Protein AF-A0A662EQ87-F1 (afdb_monomer_lite)

Radius of gyration: 39.8 Å; chains: 1; bounding box: 72×60×102 Å

Secondary structure (DSSP, 8-state):
--SHHHHHHHHHHHHHHHTSSTT--------THHHHHHHHHHHHHHHHHHHHHHHHHHHHHHHHHHHHHHHHHHHHHHHHHHHHHHHHHHHHHHHHHHH--TT-------HHHHHHHHHHHHHHHHHHHHHHHHHHHHHHHHHHHTT-S-HHHHHHHHHHHHHHHHHHHHHHHHHHHHHHHH-GGGGGGHHHHHHHHHHHS---

Sequence (204 aa):
MKGIGYAIVVALVAGFVGGLVAGFVTPQKGGPAGEERTARVETLEGKIGEFSAYGSRINSVEGKGGEFEGKRSQLEGKLSQLGDRIGGLEQKVAGLGAAGGPGLKVGYVDADGLFIKVFIPQVQAERAVMEEKKRAITELQSRRLKGEIEEDEFRQQYYVLQVELLQAQYNVDMSMLDKMIASPGFANLKADLEHLREQAAPAM

Structure (mmCIF, N/CA/C/O backbone):
data_AF-A0A662EQ87-F1
#
_entry.id   AF-A0A662EQ87-F1
#
loop_
_atom_site.group_PDB
_atom_site.id
_atom_site.type_symbol
_atom_site.label_atom_id
_atom_site.label_alt_id
_atom_site.label_comp_id
_atom_site.label_asym_id
_atom_site.label_entity_id
_atom_site.label_seq_id
_atom_site.pdbx_PDB_ins_code
_atom_site.Cartn_x
_atom_site.Cartn_y
_atom_site.Cartn_z
_atom_site.occupancy
_atom_site.B_iso_or_equiv
_atom_site.auth_seq_id
_atom_site.auth_comp_id
_atom_site.auth_asym_id
_atom_site.auth_atom_id
_atom_site.pdbx_PDB_model_num
ATOM 1 N N . MET A 1 1 ? 19.009 33.341 43.958 1.00 44.25 1 MET A N 1
ATOM 2 C CA . MET A 1 1 ? 17.849 33.777 44.770 1.00 44.25 1 MET A CA 1
ATOM 3 C C . MET A 1 1 ? 16.910 32.591 45.054 1.00 44.25 1 MET A C 1
ATOM 5 O O . MET A 1 1 ? 15.808 32.553 44.534 1.00 44.25 1 MET A O 1
ATOM 9 N N . LYS A 1 2 ? 17.347 31.580 45.823 1.00 47.56 2 LYS A N 1
ATOM 10 C CA . LYS A 1 2 ? 16.568 30.343 46.098 1.00 47.56 2 LYS A CA 1
ATOM 11 C C . LYS A 1 2 ? 16.237 30.125 47.589 1.00 47.56 2 LYS A C 1
ATOM 13 O O . LYS A 1 2 ? 15.638 29.120 47.931 1.00 47.56 2 LYS A O 1
ATOM 18 N N . GLY A 1 3 ? 16.598 31.062 48.472 1.00 40.06 3 GLY A N 1
ATOM 19 C CA . GLY A 1 3 ? 16.476 30.890 49.931 1.00 40.06 3 GLY A CA 1
ATOM 20 C C . GLY A 1 3 ? 15.357 31.679 50.621 1.00 40.06 3 GLY A C 1
ATOM 21 O O . GLY A 1 3 ? 15.081 31.426 51.784 1.00 40.06 3 GLY A O 1
ATOM 22 N N . ILE A 1 4 ? 14.704 32.627 49.938 1.00 44.47 4 ILE A N 1
ATOM 23 C CA . ILE A 1 4 ? 13.781 33.576 50.596 1.00 44.47 4 ILE A CA 1
ATOM 24 C C . ILE A 1 4 ? 12.340 33.029 50.650 1.00 44.47 4 ILE A C 1
ATOM 26 O O . ILE A 1 4 ? 11.635 33.250 51.628 1.00 44.47 4 ILE A O 1
ATOM 30 N N . GLY A 1 5 ? 11.915 32.239 49.656 1.00 41.94 5 GLY A N 1
ATOM 31 C CA . GLY A 1 5 ? 10.550 31.693 49.602 1.00 41.94 5 GLY A CA 1
ATOM 32 C C . GLY A 1 5 ? 10.258 30.625 50.664 1.00 41.94 5 GLY A C 1
ATOM 33 O O . GLY A 1 5 ? 9.189 30.634 51.264 1.00 41.94 5 GLY A O 1
ATOM 34 N N . TYR A 1 6 ? 11.219 29.741 50.953 1.00 46.28 6 TYR A N 1
ATOM 35 C CA . TYR A 1 6 ? 11.016 28.645 51.911 1.00 46.28 6 TYR A CA 1
ATOM 36 C C . TYR A 1 6 ? 10.961 29.146 53.364 1.00 46.28 6 TYR A C 1
ATOM 38 O O . TYR A 1 6 ? 10.170 28.655 54.164 1.00 46.28 6 TYR A O 1
ATOM 46 N N . ALA A 1 7 ? 11.741 30.183 53.691 1.00 45.19 7 ALA A N 1
ATOM 47 C CA . ALA A 1 7 ? 11.745 30.791 55.021 1.00 45.19 7 ALA A CA 1
ATOM 48 C C . ALA A 1 7 ? 10.414 31.494 55.350 1.00 45.19 7 ALA A C 1
ATOM 50 O O . ALA A 1 7 ? 9.942 31.406 56.480 1.00 45.19 7 ALA A O 1
ATOM 51 N N . ILE A 1 8 ? 9.773 32.131 54.363 1.00 50.47 8 ILE A N 1
ATOM 52 C CA . ILE A 1 8 ? 8.485 32.820 54.551 1.00 50.47 8 ILE A CA 1
ATOM 53 C C . ILE A 1 8 ? 7.337 31.813 54.720 1.00 50.47 8 ILE A C 1
ATOM 55 O O . ILE A 1 8 ? 6.462 32.020 55.558 1.00 50.47 8 ILE A O 1
ATOM 59 N N . VAL A 1 9 ? 7.358 30.693 53.990 1.00 53.28 9 VAL A N 1
ATOM 60 C CA . VAL A 1 9 ? 6.326 29.645 54.100 1.00 53.28 9 VAL A CA 1
ATOM 61 C C . VAL A 1 9 ? 6.445 28.874 55.419 1.00 53.28 9 VAL A C 1
ATOM 63 O O . VAL A 1 9 ? 5.436 28.648 56.081 1.00 53.28 9 VAL A O 1
ATOM 66 N N . VAL A 1 10 ? 7.661 28.547 55.869 1.00 52.78 10 VAL A N 1
ATOM 67 C CA . VAL A 1 10 ? 7.862 27.913 57.186 1.00 52.78 10 VAL A CA 1
ATOM 68 C C . VAL A 1 10 ? 7.510 28.877 58.328 1.00 52.78 10 VAL A C 1
ATOM 70 O O . VAL A 1 10 ? 6.909 28.447 59.310 1.00 52.78 10 VAL A O 1
ATOM 73 N N . ALA A 1 11 ? 7.781 30.182 58.190 1.00 49.97 11 ALA A N 1
ATOM 74 C CA . ALA A 1 11 ? 7.377 31.189 59.176 1.00 49.97 11 ALA A CA 1
ATOM 75 C C . ALA A 1 11 ? 5.852 31.398 59.238 1.00 49.97 11 ALA A C 1
ATOM 77 O O . ALA A 1 11 ? 5.312 31.600 60.323 1.00 49.97 11 ALA A O 1
ATOM 78 N N . LEU A 1 12 ? 5.140 31.294 58.110 1.00 45.62 12 LEU A N 1
ATOM 79 C CA . LEU A 1 12 ? 3.673 31.351 58.074 1.00 45.62 12 LEU A CA 1
ATOM 80 C C . LEU A 1 12 ? 3.026 30.103 58.689 1.00 45.62 12 LEU A C 1
ATOM 82 O O . LEU A 1 12 ? 2.036 30.225 59.406 1.00 45.62 12 LEU A O 1
ATOM 86 N N . VAL A 1 13 ? 3.608 28.919 58.483 1.00 47.72 13 VAL A N 1
ATOM 87 C CA . VAL A 1 13 ? 3.112 27.669 59.084 1.00 47.72 13 VAL A CA 1
ATOM 88 C C . VAL A 1 13 ? 3.447 27.593 60.581 1.00 47.72 13 VAL A C 1
ATOM 90 O O . VAL A 1 13 ? 2.594 27.207 61.376 1.00 47.72 13 VAL A O 1
ATOM 93 N N . ALA A 1 14 ? 4.630 28.042 61.008 1.00 48.16 14 ALA A N 1
ATOM 94 C CA . ALA A 1 14 ? 4.984 28.106 62.430 1.00 48.16 14 ALA A CA 1
ATOM 95 C C . ALA A 1 14 ? 4.223 29.221 63.179 1.00 48.16 14 ALA A C 1
ATOM 97 O O . ALA A 1 14 ? 3.778 29.017 64.310 1.00 48.16 14 ALA A O 1
ATOM 98 N N . GLY A 1 15 ? 4.009 30.377 62.539 1.00 35.12 15 GLY A N 1
ATOM 99 C CA . GLY A 1 15 ? 3.246 31.498 63.097 1.00 35.12 15 GLY A CA 1
ATOM 100 C C . GLY A 1 15 ? 1.750 31.209 63.257 1.00 35.12 15 GLY A C 1
ATOM 101 O O . GLY A 1 15 ? 1.131 31.715 64.190 1.00 35.12 15 GLY A O 1
ATOM 102 N N . PHE A 1 16 ? 1.172 30.352 62.407 1.00 42.41 16 PHE A N 1
ATOM 103 C CA . PHE A 1 16 ? -0.243 29.974 62.498 1.00 42.41 16 PHE A CA 1
ATOM 104 C C . PHE A 1 16 ? -0.511 28.853 63.518 1.00 42.41 16 PHE A C 1
ATOM 106 O O . PHE A 1 16 ? -1.605 28.776 64.072 1.00 42.41 16 PHE A O 1
ATOM 113 N N . VAL A 1 17 ? 0.490 28.022 63.836 1.00 43.22 17 VAL A N 1
ATOM 114 C CA . VAL A 1 17 ? 0.364 26.966 64.861 1.00 43.22 17 VAL A CA 1
ATOM 115 C C . VAL A 1 17 ? 0.666 27.497 66.275 1.00 43.22 17 VAL A C 1
ATOM 117 O O . VAL A 1 17 ? 0.056 27.041 67.240 1.00 43.22 17 VAL A O 1
ATOM 120 N N . GLY A 1 18 ? 1.520 28.518 66.425 1.00 34.94 18 GLY A N 1
ATOM 121 C CA . GLY A 1 18 ? 1.854 29.102 67.736 1.00 34.94 18 GLY A CA 1
ATOM 122 C C . GLY A 1 18 ? 0.773 29.997 68.367 1.00 34.94 18 GLY A C 1
ATOM 123 O O . GLY A 1 18 ? 0.754 30.164 69.585 1.00 34.94 18 GLY A O 1
ATOM 124 N N . GLY A 1 19 ? -0.145 30.559 67.572 1.00 32.72 19 GLY A N 1
ATOM 125 C CA . GLY A 1 19 ? -1.153 31.525 68.040 1.00 32.72 19 GLY A CA 1
ATOM 126 C C . GLY A 1 19 ? -2.471 30.935 68.559 1.00 32.72 19 GLY A C 1
ATOM 127 O O . GLY A 1 19 ? -3.301 31.679 69.075 1.00 32.72 19 GLY A O 1
ATOM 128 N N . LEU A 1 20 ? -2.691 29.621 68.438 1.00 42.81 20 LEU A N 1
ATOM 129 C CA . LEU A 1 20 ? -3.995 28.987 68.707 1.00 42.81 20 LEU A CA 1
ATOM 130 C C . LEU A 1 20 ? -4.003 27.979 69.867 1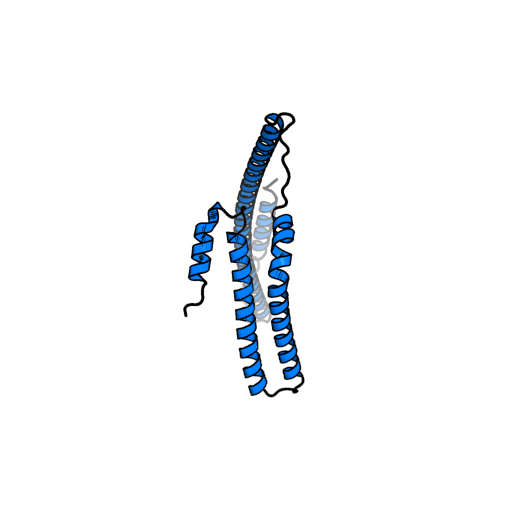.00 42.81 20 LEU A C 1
ATOM 132 O O . LEU A 1 20 ? -5.016 27.323 70.100 1.00 42.81 20 LEU A O 1
ATOM 136 N N . VAL A 1 21 ? -2.916 27.878 70.640 1.00 40.72 21 VAL A N 1
ATOM 137 C CA . VAL A 1 21 ? -2.848 26.966 71.803 1.00 40.72 21 VAL A CA 1
ATOM 138 C C . VAL A 1 21 ? -3.256 27.651 73.120 1.00 40.72 21 VAL A C 1
ATOM 140 O O . VAL A 1 21 ? -3.607 26.974 74.082 1.00 40.72 21 VAL A O 1
ATOM 143 N N . ALA A 1 22 ? -3.338 28.987 73.177 1.00 34.84 22 ALA A N 1
ATOM 144 C CA . ALA A 1 22 ? -3.660 29.711 74.418 1.00 34.84 22 ALA A CA 1
ATOM 145 C C . ALA A 1 22 ? -5.117 29.546 74.919 1.00 34.84 22 ALA A C 1
ATOM 147 O O . ALA A 1 22 ? -5.430 29.972 76.025 1.00 34.84 22 ALA A O 1
ATOM 148 N N . GLY A 1 23 ? -6.007 28.910 74.147 1.00 38.19 23 GLY A N 1
ATOM 149 C CA . GLY A 1 23 ? -7.398 28.641 74.547 1.00 38.19 23 GLY A CA 1
ATOM 150 C C . GLY A 1 23 ? -7.729 27.171 74.833 1.00 38.19 23 GLY A C 1
ATOM 151 O O . GLY A 1 23 ? -8.893 26.852 75.053 1.00 38.19 23 GLY A O 1
ATOM 152 N N . PHE A 1 24 ? -6.750 26.259 74.789 1.00 44.19 24 PHE A N 1
ATOM 153 C CA . PHE A 1 24 ? -6.994 24.809 74.682 1.00 44.19 24 PHE A CA 1
ATOM 154 C C . PHE A 1 24 ? -7.030 24.024 76.009 1.00 44.19 24 PHE A C 1
ATOM 156 O O . PHE A 1 24 ? -6.891 22.803 75.999 1.00 44.19 24 PHE A O 1
ATOM 163 N N . VAL A 1 25 ? -7.250 24.676 77.156 1.00 43.72 25 VAL A N 1
ATOM 164 C CA . VAL A 1 25 ? -7.426 23.977 78.445 1.00 43.72 25 VAL A CA 1
ATOM 165 C C . VAL A 1 25 ? -8.658 24.505 79.176 1.00 43.72 25 VAL A C 1
ATOM 167 O O . VAL A 1 25 ? -8.558 25.306 80.094 1.00 43.72 25 VAL A O 1
ATOM 170 N N . THR A 1 26 ? -9.844 24.065 78.763 1.00 42.78 26 THR A N 1
ATOM 171 C CA . THR A 1 26 ? -11.014 23.900 79.649 1.00 42.78 26 THR A CA 1
ATOM 172 C C . THR A 1 26 ? -12.038 22.984 78.960 1.00 42.78 26 THR A C 1
ATOM 174 O O . THR A 1 26 ? -12.402 23.235 77.810 1.00 42.78 26 THR A O 1
ATOM 177 N N . PRO A 1 27 ? -12.512 21.899 79.605 1.00 46.12 27 PRO A N 1
ATOM 178 C CA . PRO A 1 27 ? -13.483 20.996 79.005 1.00 46.12 27 PRO A CA 1
ATOM 179 C C . PRO A 1 27 ? -14.893 21.510 79.311 1.00 46.12 27 PRO A C 1
ATOM 181 O O . PRO A 1 27 ? -15.363 21.383 80.440 1.00 46.12 27 PRO A O 1
ATOM 184 N N . GLN A 1 28 ? -15.596 22.074 78.326 1.00 38.06 28 GLN A N 1
ATOM 185 C CA . GLN A 1 28 ? -17.014 22.409 78.487 1.00 38.06 28 GLN A CA 1
ATOM 186 C C . GLN A 1 28 ? -17.875 21.599 77.514 1.00 38.06 28 GLN A C 1
ATOM 188 O O . GLN A 1 28 ? -17.879 21.806 76.302 1.00 38.06 28 GLN A O 1
ATOM 193 N N . LYS A 1 29 ? -18.577 20.624 78.102 1.00 46.41 29 LYS A N 1
ATOM 194 C CA . LYS A 1 29 ? -19.617 19.777 77.509 1.00 46.41 29 LYS A CA 1
ATOM 195 C C . LYS A 1 29 ? -20.668 20.612 76.756 1.00 46.41 29 LYS A C 1
ATOM 197 O O . LYS A 1 29 ? -21.317 21.455 77.363 1.00 46.41 29 LYS A O 1
ATOM 202 N N . GLY A 1 30 ? -20.894 20.265 75.486 1.00 50.50 30 GLY A N 1
ATOM 203 C CA . GLY A 1 30 ? -22.231 20.217 74.871 1.00 50.50 30 GLY A CA 1
ATOM 204 C C . GLY A 1 30 ? -22.931 21.530 74.497 1.00 50.50 30 GLY A C 1
ATOM 205 O O . GLY A 1 30 ? -24.086 21.703 74.866 1.00 50.50 30 GLY A O 1
ATOM 206 N N . GLY A 1 31 ? -22.288 22.421 73.734 1.00 49.62 31 GLY A N 1
ATOM 207 C CA . GLY A 1 31 ? -22.956 23.566 73.088 1.00 49.62 31 GLY A CA 1
ATOM 208 C C . GLY A 1 31 ? -22.847 23.541 71.552 1.00 49.62 31 GLY A C 1
ATOM 209 O O . GLY A 1 31 ? -21.965 22.851 71.037 1.00 49.62 31 GLY A O 1
ATOM 210 N N . PRO A 1 32 ? -23.664 24.328 70.815 1.00 52.88 32 PRO A N 1
ATOM 211 C CA . PRO A 1 32 ? -23.733 24.353 69.337 1.00 52.88 32 PRO A CA 1
ATOM 212 C C . PRO A 1 32 ? -22.394 24.662 68.635 1.00 52.88 32 PRO A C 1
ATOM 214 O O . PRO A 1 32 ? -22.210 24.373 67.458 1.00 52.88 32 PRO A O 1
ATOM 217 N N . ALA A 1 33 ? -21.410 25.183 69.371 1.00 54.38 33 ALA A N 1
ATOM 218 C CA . ALA A 1 33 ? -20.039 25.369 68.902 1.00 54.38 33 ALA A CA 1
ATOM 219 C C . ALA A 1 33 ? -19.253 24.050 68.703 1.00 54.38 33 ALA A C 1
ATOM 221 O O . ALA A 1 33 ? -18.208 24.059 68.054 1.00 54.38 33 ALA A O 1
ATOM 222 N N . GLY A 1 34 ? -19.701 22.924 69.273 1.00 55.56 34 GLY A N 1
ATOM 223 C CA . GLY A 1 34 ? -19.069 21.607 69.113 1.00 55.56 34 GLY A CA 1
ATOM 224 C C . GLY A 1 34 ? -19.397 20.926 67.778 1.00 55.56 34 GLY A C 1
ATOM 225 O O . GLY A 1 34 ? -18.509 20.336 67.161 1.00 55.56 34 GLY A O 1
ATOM 226 N N . GLU A 1 35 ? -20.637 21.066 67.301 1.00 57.69 35 GLU A N 1
ATOM 227 C CA . GLU A 1 35 ? -21.071 20.588 65.975 1.00 57.69 35 GLU A CA 1
ATOM 228 C C . GLU A 1 35 ? -20.399 21.381 64.847 1.00 57.69 35 GLU A C 1
ATOM 230 O O . GLU A 1 35 ? -19.925 20.817 63.864 1.00 57.69 35 GLU A O 1
ATOM 235 N N . GLU A 1 36 ? -20.243 22.695 65.018 1.00 57.81 36 GLU A N 1
ATOM 236 C CA . GLU A 1 36 ? -19.563 23.523 64.018 1.00 57.81 36 GLU A CA 1
ATOM 237 C C . GLU A 1 36 ? -18.059 23.199 63.917 1.00 57.81 36 GLU A C 1
ATOM 239 O O . GLU A 1 36 ? -17.459 23.266 62.842 1.00 57.81 36 GLU A O 1
ATOM 244 N N . ARG A 1 37 ? -17.428 22.810 65.034 1.00 62.62 37 ARG A N 1
ATOM 245 C CA . ARG A 1 37 ? -16.019 22.387 65.065 1.00 62.62 37 ARG A CA 1
ATOM 246 C C . ARG A 1 37 ? -15.810 21.022 64.414 1.00 62.62 37 ARG A C 1
ATOM 248 O O . ARG A 1 37 ? -14.826 20.861 63.701 1.00 62.62 37 ARG A O 1
ATOM 255 N N . THR A 1 38 ? -16.716 20.073 64.629 1.00 68.06 38 THR A N 1
ATOM 256 C CA . THR A 1 38 ? -16.640 18.734 64.016 1.00 68.06 38 THR A CA 1
ATOM 257 C C . THR A 1 38 ? -16.840 18.804 62.502 1.00 68.06 38 THR A C 1
ATOM 259 O O . THR A 1 38 ? -16.001 18.290 61.768 1.00 68.06 38 THR A O 1
ATOM 262 N N . ALA A 1 39 ? -17.813 19.583 62.018 1.00 69.31 39 ALA A N 1
ATOM 263 C CA . ALA A 1 39 ? -18.006 19.813 60.581 1.00 69.31 39 ALA A CA 1
ATOM 264 C C . ALA A 1 39 ? -16.797 20.499 59.906 1.00 69.31 39 ALA A C 1
ATOM 266 O O . ALA A 1 39 ? -16.425 20.183 58.770 1.00 69.31 39 ALA A O 1
ATOM 267 N N . ARG A 1 40 ? -16.136 21.436 60.603 1.00 73.38 40 ARG A N 1
ATOM 268 C CA . ARG A 1 40 ? -14.905 22.082 60.108 1.00 73.38 40 ARG A CA 1
ATOM 269 C C . ARG A 1 40 ? -13.726 21.110 60.037 1.00 73.38 40 ARG A C 1
ATOM 271 O O . ARG A 1 40 ? -12.932 21.223 59.106 1.00 73.38 40 ARG A O 1
ATOM 278 N N . VAL A 1 41 ? -13.613 20.177 60.984 1.00 73.50 41 VAL A N 1
ATOM 279 C CA . VAL A 1 41 ? -12.581 19.126 60.969 1.00 73.50 41 VAL A CA 1
ATOM 280 C C . VAL A 1 41 ? -12.811 18.164 59.806 1.00 73.50 41 VAL A C 1
ATOM 282 O O . VAL A 1 41 ? -11.889 17.968 59.021 1.00 73.50 41 VAL A O 1
ATOM 285 N N . GLU A 1 42 ? -14.037 17.680 59.597 1.00 73.94 42 GLU A N 1
ATOM 286 C CA . GLU A 1 42 ? -14.368 16.817 58.447 1.00 73.94 42 GLU A CA 1
ATOM 287 C C . GLU A 1 42 ? -14.081 17.511 57.102 1.00 73.94 42 GLU A C 1
ATOM 289 O O . GLU A 1 42 ? -13.517 16.919 56.180 1.00 73.94 42 GLU A O 1
ATOM 294 N N . THR A 1 43 ? -14.388 18.809 56.997 1.00 79.56 43 THR A N 1
ATOM 295 C CA . THR A 1 43 ? -14.080 19.607 55.796 1.00 79.56 43 THR A CA 1
ATOM 296 C C . THR A 1 43 ? -12.569 19.743 55.566 1.00 79.56 43 THR A C 1
ATOM 298 O O . THR A 1 43 ? -12.104 19.746 54.423 1.00 79.56 43 THR A O 1
ATOM 301 N N . LEU A 1 44 ? -11.783 19.887 56.637 1.00 75.31 44 LEU A N 1
ATOM 302 C CA . LEU A 1 44 ? -10.322 19.956 56.559 1.00 75.31 44 LEU A CA 1
ATOM 303 C C . LEU A 1 44 ? -9.715 18.605 56.171 1.00 75.31 44 LEU A C 1
ATOM 305 O O . LEU A 1 44 ? -8.824 18.576 55.324 1.00 75.31 44 LEU A O 1
ATOM 309 N N . GLU A 1 45 ? -10.221 17.501 56.717 1.00 76.44 45 GLU A N 1
ATOM 310 C CA . GLU A 1 45 ? -9.805 16.146 56.341 1.00 76.44 45 GLU A CA 1
ATOM 311 C C . GLU A 1 45 ? -10.093 15.861 54.861 1.00 76.44 45 GLU A C 1
ATOM 313 O O . GLU A 1 45 ? -9.214 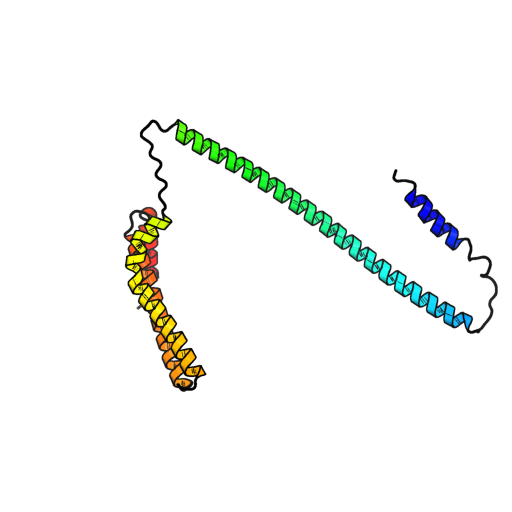15.373 54.145 1.00 76.44 45 GLU A O 1
ATOM 318 N N . GLY A 1 46 ? -11.261 16.280 54.360 1.00 77.19 46 GLY A N 1
ATOM 319 C CA . GLY A 1 46 ? -11.592 16.205 52.934 1.00 77.19 46 GLY A CA 1
ATOM 320 C C . GLY A 1 46 ? -10.603 16.978 52.052 1.00 77.19 46 GLY A C 1
ATOM 321 O O . GLY A 1 46 ? -10.087 16.442 51.069 1.00 77.19 46 GLY A O 1
ATOM 322 N N . LYS A 1 47 ? -10.254 18.212 52.441 1.00 78.94 47 LYS A N 1
ATOM 323 C CA . LYS A 1 47 ? -9.259 19.031 51.720 1.00 78.94 47 LYS A CA 1
ATOM 324 C C . LYS A 1 47 ? -7.849 18.435 51.759 1.00 78.94 47 LYS A C 1
ATOM 326 O O . LYS A 1 47 ? -7.116 18.547 50.779 1.00 78.94 47 LYS A O 1
ATOM 331 N N . ILE A 1 48 ? -7.460 17.795 52.863 1.00 80.06 48 ILE A N 1
ATOM 332 C CA . ILE A 1 48 ? -6.175 17.086 52.977 1.00 80.06 48 ILE A CA 1
ATOM 333 C C . ILE A 1 48 ? -6.143 15.877 52.028 1.00 80.06 48 ILE A C 1
ATOM 335 O O . ILE A 1 48 ? -5.128 15.648 51.363 1.00 80.06 48 ILE A O 1
ATOM 339 N N . GLY A 1 49 ? -7.258 15.149 51.898 1.00 81.88 49 GLY A N 1
ATOM 340 C CA . GLY A 1 49 ? -7.407 14.061 50.928 1.00 81.88 49 GLY A CA 1
ATOM 341 C C . GLY A 1 49 ? -7.248 14.527 49.476 1.00 81.88 49 GLY A C 1
ATOM 342 O O . GLY A 1 49 ? -6.495 13.924 48.708 1.00 81.88 49 GLY A O 1
ATOM 343 N N . GLU A 1 50 ? -7.875 15.648 49.108 1.00 82.25 50 GLU A N 1
ATOM 344 C CA . GLU A 1 50 ? -7.690 16.257 47.782 1.00 82.25 50 GLU A CA 1
ATOM 345 C C . GLU A 1 50 ? -6.235 16.676 47.541 1.00 82.25 50 GLU A C 1
ATOM 347 O O . GLU A 1 50 ? -5.685 16.425 46.466 1.00 82.25 50 GLU A O 1
ATOM 352 N N . PHE A 1 51 ? -5.578 17.266 48.544 1.00 76.25 51 PHE A N 1
ATOM 353 C CA . PHE A 1 51 ? -4.178 17.685 48.444 1.00 76.25 51 PHE A CA 1
ATOM 354 C C . PHE A 1 51 ? -3.230 16.495 48.222 1.00 76.25 51 PHE A C 1
ATOM 356 O O . PHE A 1 51 ? -2.297 16.581 47.420 1.00 76.25 51 PHE A O 1
ATOM 363 N N . SER A 1 52 ? -3.506 15.355 48.862 1.00 79.38 52 SER A N 1
ATOM 364 C CA . SER A 1 52 ? -2.785 14.100 48.615 1.00 79.38 52 SER A CA 1
ATOM 365 C C . SER A 1 52 ? -2.957 13.622 47.166 1.00 79.38 52 SER A C 1
ATOM 367 O O . SER A 1 52 ? -1.972 13.299 46.495 1.00 79.38 52 SER A O 1
ATOM 369 N N . ALA A 1 53 ? -4.182 13.685 46.632 1.00 82.25 53 ALA A N 1
ATOM 370 C CA . ALA A 1 53 ? -4.459 13.338 45.239 1.00 82.25 53 ALA A CA 1
ATOM 371 C C . ALA A 1 53 ? -3.750 14.277 44.242 1.00 82.25 53 ALA A C 1
ATOM 373 O O . ALA A 1 53 ? -3.263 13.821 43.201 1.00 82.25 53 ALA A O 1
ATOM 374 N N . TYR A 1 54 ? -3.636 15.573 44.557 1.00 82.81 54 TYR A N 1
ATOM 375 C CA . TYR A 1 54 ? -2.828 16.513 43.772 1.00 82.81 54 TYR A CA 1
ATOM 376 C C . TYR A 1 54 ? -1.343 16.140 43.779 1.00 82.81 54 TYR A C 1
ATOM 378 O O . TYR A 1 54 ? -0.724 16.155 42.715 1.00 82.81 54 TYR A O 1
ATOM 386 N N . GLY A 1 55 ? -0.788 15.729 44.922 1.00 83.00 55 GLY A N 1
ATOM 387 C CA . GLY A 1 55 ? 0.594 15.244 45.010 1.00 83.00 55 GLY A CA 1
ATOM 388 C C . GLY A 1 55 ? 0.863 14.056 44.080 1.00 83.00 55 GLY A C 1
ATOM 389 O O . GLY A 1 55 ? 1.843 14.052 43.334 1.00 83.00 55 GLY A O 1
ATOM 390 N N . SER A 1 56 ? -0.051 13.083 44.031 1.00 85.19 56 SER A N 1
ATOM 391 C CA . SER A 1 56 ? 0.063 11.949 43.101 1.00 85.19 56 SER A CA 1
ATOM 392 C C . SER A 1 56 ? -0.021 12.373 41.630 1.00 85.19 56 SER A C 1
ATOM 394 O O . SER A 1 56 ? 0.726 11.858 40.794 1.00 85.19 56 SER A O 1
ATOM 396 N N . ARG A 1 57 ? -0.898 13.331 41.294 1.00 88.88 57 ARG A N 1
ATOM 397 C CA . ARG A 1 57 ? -1.001 13.877 39.928 1.00 88.88 57 ARG A CA 1
ATOM 398 C C . ARG A 1 57 ? 0.271 14.614 39.513 1.00 88.88 57 ARG A C 1
ATOM 400 O O . ARG A 1 57 ? 0.700 14.447 38.375 1.00 88.88 57 ARG A O 1
ATOM 407 N N . ILE A 1 58 ? 0.886 15.373 40.421 1.00 86.12 58 ILE A N 1
ATOM 408 C CA . ILE A 1 58 ? 2.150 16.082 40.177 1.00 86.12 58 ILE A CA 1
ATOM 409 C C . ILE A 1 58 ? 3.267 15.088 39.846 1.00 86.12 58 ILE A C 1
ATOM 411 O O . ILE A 1 58 ? 3.887 15.227 38.795 1.00 86.12 58 ILE A O 1
ATOM 415 N N . ASN A 1 59 ? 3.436 14.028 40.642 1.00 86.19 59 ASN A N 1
ATOM 416 C CA . ASN A 1 59 ? 4.439 12.990 40.363 1.00 86.19 59 ASN A CA 1
ATOM 417 C C . ASN A 1 59 ? 4.206 12.300 39.006 1.00 86.19 59 ASN A C 1
ATOM 419 O O . ASN A 1 59 ? 5.151 11.981 38.287 1.00 86.19 59 ASN A O 1
ATOM 423 N N . SER A 1 60 ? 2.942 12.087 38.622 1.00 87.94 60 SER A N 1
ATOM 424 C CA . SER A 1 60 ? 2.607 11.515 37.311 1.00 87.94 60 SER A CA 1
ATOM 425 C C . SER A 1 60 ? 2.957 12.456 36.153 1.00 87.94 60 SER A C 1
ATOM 427 O O . SER A 1 60 ? 3.465 12.006 35.123 1.00 87.94 60 SER A O 1
ATOM 429 N N . VAL A 1 61 ? 2.703 13.758 36.306 1.00 88.00 61 VAL A N 1
ATOM 430 C CA . VAL A 1 61 ? 3.061 14.774 35.305 1.00 88.00 61 VAL A CA 1
ATOM 431 C C . VAL A 1 61 ? 4.577 14.908 35.183 1.00 88.00 61 VAL A C 1
ATOM 433 O O . VAL A 1 61 ? 5.082 14.980 34.066 1.00 88.00 61 VAL A O 1
ATOM 436 N N . GLU A 1 62 ? 5.303 14.876 36.298 1.00 85.19 62 GLU A N 1
ATOM 437 C CA . GLU A 1 62 ? 6.767 14.926 36.314 1.00 85.19 62 GLU A CA 1
ATOM 438 C C . GLU A 1 62 ? 7.382 13.707 35.608 1.00 85.19 62 GLU A C 1
ATOM 440 O O . GLU A 1 62 ? 8.249 13.862 34.746 1.00 85.19 62 GLU A O 1
ATOM 445 N N . GLY A 1 63 ? 6.839 12.507 35.851 1.00 87.62 63 GLY A N 1
ATOM 446 C CA . GLY A 1 63 ? 7.229 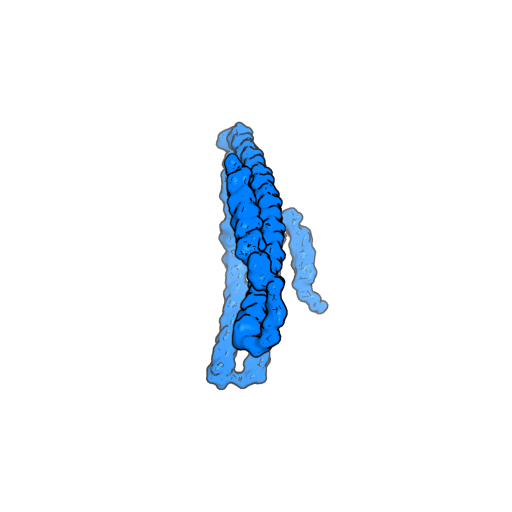11.295 35.125 1.00 87.62 63 GLY A CA 1
ATOM 447 C C . GLY A 1 63 ? 6.995 11.394 33.612 1.00 87.62 63 GLY A C 1
ATOM 448 O O . GLY A 1 63 ? 7.878 11.055 32.822 1.00 87.62 63 GLY A O 1
ATOM 449 N N . LYS A 1 64 ? 5.841 11.929 33.187 1.00 87.06 64 LYS A N 1
ATOM 450 C CA . LYS A 1 64 ? 5.561 12.189 31.761 1.00 87.06 64 LYS A CA 1
ATOM 451 C C . LYS A 1 64 ? 6.499 13.241 31.167 1.00 87.06 64 LYS A C 1
ATOM 453 O O . LYS A 1 64 ? 6.878 13.120 30.005 1.00 87.06 64 LYS A O 1
ATOM 458 N N . GLY A 1 65 ? 6.879 14.254 31.948 1.00 85.38 65 GLY A N 1
ATOM 459 C CA . GLY A 1 65 ? 7.854 15.270 31.554 1.00 85.38 65 GLY A CA 1
ATOM 460 C C . GLY A 1 65 ? 9.202 14.654 31.178 1.00 85.38 65 GLY A C 1
ATOM 461 O O . GLY A 1 65 ? 9.702 14.914 30.084 1.00 85.38 65 GLY A O 1
ATOM 462 N N . GLY A 1 66 ? 9.723 13.760 32.023 1.00 86.62 66 GLY A N 1
ATOM 463 C CA . GLY A 1 66 ? 10.964 13.030 31.739 1.00 86.62 66 GLY A CA 1
ATOM 464 C C . GLY A 1 66 ? 10.873 12.127 30.501 1.00 86.62 66 GLY A C 1
ATOM 465 O O . GLY A 1 66 ? 11.806 12.071 29.699 1.00 86.62 66 GLY A O 1
ATOM 466 N N . GLU A 1 67 ? 9.733 11.463 30.281 1.00 89.19 67 GLU A N 1
ATOM 467 C CA . GLU A 1 67 ? 9.522 10.638 29.080 1.00 89.19 67 GLU A CA 1
ATOM 468 C C . GLU A 1 67 ? 9.510 11.480 27.791 1.00 89.19 67 GLU A C 1
ATOM 470 O O . GLU A 1 67 ? 10.099 11.090 26.776 1.00 89.19 67 GLU A O 1
ATOM 475 N N . PHE A 1 68 ? 8.866 12.652 27.816 1.00 90.69 68 PHE A N 1
ATOM 476 C CA . PHE A 1 68 ? 8.865 13.570 26.676 1.00 90.69 68 PHE A CA 1
ATOM 477 C C . PHE A 1 68 ? 10.256 14.122 26.371 1.00 90.69 68 PHE A C 1
ATOM 479 O O . PHE A 1 68 ? 10.617 14.234 25.198 1.00 90.69 68 PHE A O 1
ATOM 486 N N . GLU A 1 69 ? 11.047 14.425 27.397 1.00 86.06 69 GLU A N 1
ATOM 487 C CA . GLU A 1 69 ? 12.427 14.882 27.230 1.00 86.06 69 GLU A CA 1
ATOM 488 C C . GLU A 1 69 ? 13.305 13.798 26.582 1.00 86.06 69 GLU A C 1
ATOM 490 O O . GLU A 1 69 ? 14.023 14.076 25.617 1.00 86.06 69 GLU A O 1
ATOM 495 N N . GLY A 1 70 ? 13.145 12.537 26.999 1.00 91.12 70 GLY A N 1
ATOM 496 C CA . GLY A 1 70 ? 13.805 11.394 26.359 1.00 91.12 70 GLY A CA 1
ATOM 497 C C . GLY A 1 70 ? 13.427 11.228 24.880 1.00 91.12 70 GLY A C 1
ATOM 498 O O . GLY A 1 70 ? 14.303 11.080 24.022 1.00 91.12 70 GLY A O 1
ATOM 499 N N . LYS A 1 71 ? 12.131 11.318 24.546 1.00 92.88 71 LYS A N 1
ATOM 500 C CA . LYS A 1 71 ? 11.656 11.250 23.148 1.00 92.88 71 LYS A CA 1
ATOM 501 C C . LYS A 1 71 ? 12.186 12.403 22.298 1.00 92.88 71 LYS A C 1
ATOM 503 O O . LYS A 1 71 ? 12.530 12.187 21.136 1.00 92.88 71 LYS A O 1
ATOM 508 N N . ARG A 1 72 ? 12.264 13.610 22.865 1.00 93.00 72 ARG A N 1
ATOM 509 C CA . ARG A 1 72 ? 12.812 14.789 22.184 1.00 93.00 72 ARG A CA 1
ATOM 510 C C . ARG A 1 72 ? 14.281 14.585 21.828 1.00 93.00 72 ARG A C 1
ATOM 512 O O . ARG A 1 72 ? 14.638 14.752 20.665 1.00 93.00 72 ARG A O 1
ATOM 519 N N . SER A 1 73 ? 15.089 14.138 22.788 1.00 90.94 73 SER A N 1
ATOM 520 C CA . SER A 1 73 ? 16.508 13.842 22.561 1.00 90.94 73 SER A CA 1
ATOM 521 C C . SER A 1 73 ? 16.703 12.777 21.472 1.00 90.94 73 SER A C 1
ATOM 523 O O . SER A 1 73 ? 17.539 12.924 20.579 1.00 90.94 73 SER A O 1
ATOM 525 N N . GLN A 1 74 ? 15.864 11.735 21.465 1.00 91.88 74 GLN A N 1
ATOM 526 C CA . GLN A 1 74 ? 15.902 10.709 20.421 1.00 91.88 74 GLN A CA 1
ATOM 527 C C . GLN A 1 74 ? 15.546 11.263 19.029 1.00 91.88 74 GLN A C 1
ATOM 529 O O . GLN A 1 74 ? 16.148 10.860 18.029 1.00 91.88 74 GLN A O 1
ATOM 534 N N . LEU A 1 75 ? 14.566 12.167 18.945 1.00 92.38 75 LEU A N 1
ATOM 535 C CA . LEU A 1 75 ? 14.181 12.820 17.692 1.00 92.38 75 LEU A CA 1
ATOM 536 C C . LEU A 1 75 ? 15.299 13.715 17.153 1.00 92.38 75 LEU A C 1
ATOM 538 O O . LEU A 1 75 ? 15.590 13.658 15.961 1.00 92.38 75 LEU A O 1
ATOM 542 N N . GLU A 1 76 ? 15.946 14.490 18.023 1.00 90.69 76 GLU A N 1
ATOM 543 C CA . GLU A 1 76 ? 17.084 15.342 17.662 1.00 90.69 76 GLU A CA 1
ATOM 544 C C . GLU A 1 76 ? 18.244 14.508 17.099 1.00 90.69 76 GLU A C 1
ATOM 546 O O . GLU A 1 76 ? 18.787 14.838 16.042 1.00 90.69 76 GLU A O 1
ATOM 551 N N . GLY A 1 77 ? 18.545 13.357 17.713 1.00 92.50 77 GLY A N 1
ATOM 552 C CA . GLY A 1 77 ? 19.541 12.417 17.190 1.00 92.50 77 GLY A CA 1
ATOM 553 C C . GLY A 1 77 ? 19.192 11.873 15.798 1.00 92.50 77 GLY A C 1
ATOM 554 O O . GLY A 1 77 ? 20.045 11.842 14.909 1.00 92.50 77 GLY A O 1
ATOM 555 N N . LYS A 1 78 ? 17.928 11.493 15.565 1.00 92.25 78 LYS A N 1
ATOM 556 C CA . LYS A 1 78 ? 17.461 11.042 14.239 1.00 92.25 78 LYS A CA 1
ATOM 557 C C . LYS A 1 78 ? 17.525 12.153 13.190 1.00 92.25 78 LYS A C 1
ATOM 559 O O . LYS A 1 78 ? 17.854 11.875 12.038 1.00 92.25 78 LYS A O 1
ATOM 564 N N . LEU A 1 79 ? 17.212 13.389 13.576 1.00 88.31 79 LEU A N 1
ATOM 565 C CA . LEU A 1 79 ? 17.271 14.544 12.683 1.00 88.31 79 LEU A CA 1
ATOM 566 C C . LEU A 1 79 ? 18.714 14.819 12.239 1.00 88.31 79 LEU A C 1
ATOM 568 O O . LEU A 1 79 ? 18.954 15.036 11.054 1.00 88.31 79 LEU A O 1
ATOM 572 N N . SER A 1 80 ? 19.671 14.721 13.168 1.00 90.50 80 SER A N 1
ATOM 573 C CA . SER A 1 80 ? 21.101 14.834 12.856 1.00 90.50 80 SER A CA 1
ATOM 574 C C . SER A 1 80 ? 21.544 13.749 11.872 1.00 90.50 80 SER A C 1
ATOM 576 O O . SER A 1 80 ? 22.138 14.059 10.844 1.00 90.50 80 SER A O 1
ATOM 578 N N . GLN A 1 81 ? 21.175 12.487 12.122 1.00 89.94 81 GLN A N 1
ATOM 579 C CA . GLN A 1 81 ? 21.503 11.373 11.221 1.00 89.94 81 GLN A CA 1
ATOM 580 C C . GLN A 1 81 ? 20.910 11.544 9.815 1.00 89.94 81 GLN A C 1
ATOM 582 O O . GLN A 1 81 ? 21.526 11.154 8.822 1.00 89.94 81 GLN A O 1
ATOM 587 N N . LEU A 1 82 ? 19.699 12.098 9.717 1.00 90.38 82 LEU A N 1
ATOM 588 C CA . LEU A 1 82 ? 19.081 12.437 8.435 1.00 90.38 82 LEU A CA 1
ATOM 589 C C . LEU A 1 82 ? 19.844 13.557 7.725 1.00 90.38 82 LEU A C 1
ATOM 591 O O . LEU A 1 82 ? 20.086 13.434 6.526 1.00 90.38 82 LEU A O 1
ATOM 595 N N . GLY A 1 83 ? 20.265 14.592 8.457 1.00 87.56 83 GLY A N 1
ATOM 596 C CA . GLY A 1 83 ? 21.117 15.660 7.932 1.00 87.56 83 GLY A CA 1
ATOM 597 C C . GLY A 1 83 ? 22.415 15.121 7.328 1.00 87.56 83 GLY A C 1
ATOM 598 O O . GLY A 1 83 ? 22.726 15.424 6.177 1.00 87.56 83 GLY A O 1
ATOM 599 N N . ASP A 1 84 ? 23.107 14.233 8.045 1.00 91.50 84 ASP A N 1
ATOM 600 C CA . ASP A 1 84 ? 24.347 13.607 7.565 1.00 91.50 84 ASP A CA 1
ATOM 601 C C . ASP A 1 84 ? 24.119 12.763 6.300 1.00 91.50 84 ASP A C 1
ATOM 603 O O . ASP A 1 84 ? 24.908 12.801 5.350 1.00 91.50 84 ASP A O 1
ATOM 607 N N . ARG A 1 85 ? 23.013 12.007 6.249 1.00 88.75 85 ARG A N 1
ATOM 608 C CA . ARG A 1 85 ? 22.643 11.202 5.072 1.00 88.75 85 ARG A CA 1
ATOM 609 C C . ARG A 1 85 ? 22.335 12.064 3.855 1.00 88.75 85 ARG A C 1
ATOM 611 O O . ARG A 1 85 ? 22.756 11.707 2.756 1.00 88.75 85 ARG A O 1
ATOM 618 N N . ILE A 1 86 ? 21.607 13.162 4.044 1.00 88.69 86 ILE A N 1
ATOM 619 C CA . ILE A 1 86 ? 21.290 14.109 2.971 1.00 88.69 86 ILE A CA 1
ATOM 620 C C . ILE A 1 86 ? 22.584 14.727 2.442 1.00 88.69 86 ILE A C 1
ATOM 622 O O . ILE A 1 86 ? 22.835 14.624 1.244 1.00 88.69 86 ILE A O 1
ATOM 626 N N . GLY A 1 87 ? 23.459 15.230 3.318 1.00 86.00 87 GLY A N 1
ATOM 627 C CA . GLY A 1 87 ? 24.753 15.778 2.900 1.00 86.00 87 GLY A CA 1
ATOM 628 C C . GLY A 1 87 ? 25.617 14.758 2.145 1.00 86.00 87 GLY A C 1
ATOM 629 O O . GLY A 1 87 ? 26.228 15.079 1.125 1.00 86.00 87 GLY A O 1
ATOM 630 N N . GLY A 1 88 ? 25.613 13.492 2.575 1.00 85.81 88 GLY A N 1
ATOM 631 C CA . GLY A 1 88 ? 26.304 12.412 1.865 1.00 85.81 88 GLY A CA 1
ATOM 632 C C . GLY A 1 88 ? 25.712 12.096 0.483 1.00 85.81 88 GLY A C 1
ATOM 633 O O . GLY A 1 88 ? 26.454 11.787 -0.452 1.00 85.81 88 GLY A O 1
ATOM 634 N N . LEU A 1 89 ? 24.388 12.173 0.323 1.00 83.81 89 LEU A N 1
ATOM 635 C CA . LEU A 1 89 ? 23.725 12.004 -0.974 1.00 83.81 89 LEU A CA 1
ATOM 636 C C . LEU A 1 89 ? 23.995 13.189 -1.903 1.00 83.81 89 LEU A C 1
ATOM 638 O O . LEU A 1 89 ? 24.304 12.971 -3.072 1.00 83.81 89 LEU A O 1
ATOM 642 N N . GLU A 1 90 ? 23.954 14.415 -1.387 1.00 81.88 90 GLU A N 1
ATOM 643 C CA . GLU A 1 90 ? 24.287 15.626 -2.142 1.00 81.88 90 GLU A CA 1
ATOM 644 C C . GLU A 1 90 ? 25.720 15.569 -2.680 1.00 81.88 90 GLU A C 1
ATOM 646 O O . GLU A 1 90 ? 25.946 15.825 -3.863 1.00 81.88 90 GLU A O 1
ATOM 651 N N . GLN A 1 91 ? 26.682 15.134 -1.861 1.00 79.62 91 GLN A N 1
ATOM 652 C CA . GLN A 1 91 ? 28.068 14.938 -2.299 1.00 79.62 91 GLN A CA 1
ATOM 653 C C . GLN A 1 91 ? 28.200 13.856 -3.375 1.00 79.62 91 GLN A C 1
ATOM 655 O O . GLN A 1 91 ? 28.955 14.031 -4.331 1.00 79.62 91 GLN A O 1
ATOM 660 N N . LYS A 1 92 ? 27.454 12.748 -3.266 1.00 80.50 92 LYS A N 1
ATOM 661 C CA . LYS A 1 92 ? 27.432 11.708 -4.308 1.00 80.50 92 LYS A CA 1
ATOM 662 C C . LYS A 1 92 ? 26.843 12.228 -5.617 1.00 80.50 92 LYS A C 1
ATOM 664 O O . LYS A 1 92 ? 27.397 11.947 -6.675 1.00 80.50 92 LYS A O 1
ATOM 669 N N . VAL A 1 93 ? 25.759 13.001 -5.555 1.00 76.44 93 VAL A N 1
ATOM 670 C CA . VAL A 1 93 ? 25.143 13.631 -6.734 1.00 76.44 93 VAL A CA 1
ATOM 671 C C . VAL A 1 93 ? 26.105 14.632 -7.375 1.00 76.44 93 VAL A C 1
ATOM 673 O O . VAL A 1 93 ? 26.312 14.584 -8.587 1.00 76.44 93 VAL A O 1
ATOM 676 N N . ALA A 1 94 ? 26.758 15.478 -6.578 1.00 74.75 94 ALA A N 1
ATOM 677 C CA . ALA A 1 94 ? 27.768 16.413 -7.067 1.00 74.75 94 ALA A CA 1
ATOM 678 C C . ALA A 1 94 ? 28.968 15.683 -7.700 1.00 74.75 94 ALA A C 1
ATOM 680 O O . ALA A 1 94 ? 29.433 16.071 -8.771 1.00 74.75 94 ALA A O 1
ATOM 681 N N . GLY A 1 95 ? 29.427 14.585 -7.090 1.00 70.25 95 GLY A N 1
ATOM 682 C CA . GLY A 1 95 ? 30.498 13.742 -7.624 1.00 70.25 95 GLY A CA 1
ATOM 683 C C . GLY A 1 95 ? 30.134 13.062 -8.947 1.00 70.25 95 GLY A C 1
ATOM 684 O O . GLY A 1 95 ? 30.965 13.002 -9.851 1.00 70.25 95 GLY A O 1
ATOM 685 N N . LEU A 1 96 ? 28.886 12.613 -9.106 1.00 67.75 96 LEU A N 1
ATOM 686 C CA . LEU A 1 96 ? 28.376 12.067 -10.371 1.00 67.75 96 LEU A CA 1
ATOM 687 C C . LEU A 1 96 ? 28.270 13.141 -11.463 1.00 67.75 96 LEU A C 1
ATOM 689 O O . LEU A 1 96 ? 28.597 12.868 -12.617 1.00 67.75 96 LEU A O 1
ATOM 693 N N . GLY A 1 97 ? 27.878 14.366 -11.101 1.00 61.75 97 GLY A N 1
ATOM 694 C CA . GLY A 1 97 ? 27.880 15.514 -12.012 1.00 61.75 97 GLY A CA 1
ATOM 695 C C . GLY A 1 97 ? 29.287 15.941 -12.447 1.00 61.75 97 GLY A C 1
ATOM 696 O O . GLY A 1 97 ? 29.470 16.359 -13.585 1.00 61.75 97 GLY A O 1
ATOM 697 N N . ALA A 1 98 ? 30.287 15.792 -11.573 1.00 62.50 98 ALA A N 1
ATOM 698 C CA . ALA A 1 98 ? 31.684 16.114 -11.870 1.00 62.50 98 ALA A CA 1
ATOM 699 C C . ALA A 1 98 ? 32.423 15.007 -12.652 1.00 62.50 98 ALA A C 1
ATOM 701 O O . ALA A 1 98 ? 33.320 15.310 -13.435 1.00 62.50 98 ALA A O 1
ATOM 702 N N . ALA A 1 99 ? 32.058 13.732 -12.459 1.00 58.22 99 ALA A N 1
ATOM 703 C CA . ALA A 1 99 ? 32.659 12.591 -13.161 1.00 58.22 99 ALA A CA 1
ATOM 704 C C . ALA A 1 99 ? 32.065 12.353 -14.566 1.00 58.22 99 ALA A C 1
ATOM 706 O O . ALA A 1 99 ? 32.684 11.691 -15.402 1.00 58.22 99 ALA A O 1
ATOM 707 N N . GLY A 1 100 ? 30.871 12.884 -14.843 1.00 51.19 100 GLY A N 1
ATOM 708 C CA . GLY A 1 100 ? 30.240 12.831 -16.158 1.00 51.19 100 GLY A CA 1
ATOM 709 C C . GLY A 1 100 ? 30.741 13.950 -17.070 1.00 51.19 100 GLY A C 1
ATOM 710 O O . GLY A 1 100 ? 30.248 15.070 -17.006 1.00 51.19 100 GLY A O 1
ATOM 711 N N . GLY A 1 101 ? 31.677 13.646 -17.975 1.00 52.38 101 GLY A N 1
ATOM 712 C CA . GLY A 1 101 ? 31.945 14.502 -19.139 1.00 52.38 101 GLY A CA 1
ATOM 713 C C . GLY A 1 101 ? 30.671 14.756 -19.977 1.00 52.38 101 GLY A C 1
ATOM 714 O O . GLY A 1 101 ? 29.650 14.108 -19.733 1.00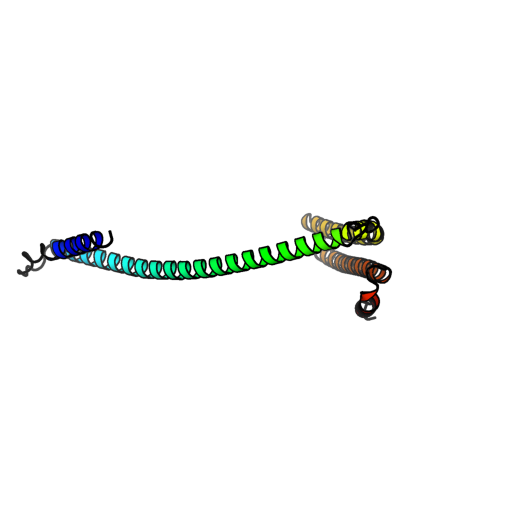 52.38 101 GLY A O 1
ATOM 715 N N . PRO A 1 102 ? 30.712 15.647 -20.994 1.00 54.09 102 PRO A N 1
ATOM 716 C CA . PRO A 1 102 ? 29.551 16.246 -21.692 1.00 54.09 102 PRO A CA 1
ATOM 717 C C . PRO A 1 102 ? 28.557 15.290 -22.401 1.00 54.09 102 PRO A C 1
ATOM 719 O O . PRO A 1 102 ? 27.704 15.740 -23.164 1.00 54.09 102 PRO A O 1
ATOM 722 N N . GLY A 1 103 ? 28.624 13.981 -22.156 1.00 53.44 103 GLY A N 1
ATOM 723 C CA . GLY A 1 103 ? 27.704 12.959 -22.650 1.00 53.44 103 GLY A CA 1
ATOM 724 C C . GLY A 1 103 ? 26.824 12.270 -21.598 1.00 53.44 103 GLY A C 1
ATOM 725 O O . GLY A 1 103 ? 25.956 11.495 -22.000 1.00 53.44 103 GLY A O 1
ATOM 726 N N . LEU A 1 104 ? 26.979 12.510 -20.286 1.00 49.34 104 LEU A N 1
ATOM 727 C CA . LEU A 1 104 ? 26.127 11.843 -19.287 1.00 49.34 104 LEU A CA 1
ATOM 728 C C . LEU A 1 104 ? 24.766 12.552 -19.149 1.00 49.34 104 LEU A C 1
ATOM 730 O O . LEU A 1 104 ? 24.541 13.372 -18.262 1.00 49.34 104 LEU A O 1
ATOM 734 N N . LYS A 1 105 ? 23.832 12.230 -20.050 1.00 52.47 105 LYS A N 1
ATOM 735 C CA . LYS A 1 105 ? 22.420 12.619 -19.928 1.00 52.47 105 LYS A CA 1
ATOM 736 C C . LYS A 1 105 ? 21.756 11.758 -18.853 1.00 52.47 105 LYS A C 1
ATOM 738 O O . LYS A 1 105 ? 21.292 10.658 -19.141 1.00 52.47 105 LYS A O 1
ATOM 743 N N . VAL A 1 106 ? 21.693 12.253 -17.619 1.00 53.53 106 VAL A N 1
ATOM 744 C CA . VAL A 1 106 ? 20.818 11.673 -16.591 1.00 53.53 106 VAL A CA 1
ATOM 745 C C . VAL A 1 106 ? 19.384 12.069 -16.938 1.00 53.53 106 VAL A C 1
ATOM 747 O O . VAL A 1 106 ? 18.923 13.160 -16.615 1.00 53.53 106 VAL A O 1
ATOM 750 N N . GLY A 1 107 ? 18.694 11.204 -17.679 1.00 48.34 107 GLY A N 1
ATOM 751 C CA . GLY A 1 107 ? 17.256 11.329 -17.873 1.00 48.34 107 GLY A CA 1
ATOM 752 C C . GLY A 1 107 ? 16.548 10.980 -16.569 1.00 48.34 107 GLY A C 1
ATOM 753 O O . GLY A 1 107 ? 16.671 9.855 -16.091 1.00 48.34 107 GLY A O 1
ATOM 754 N N . TYR A 1 108 ? 15.807 11.929 -15.997 1.00 48.69 108 TYR A N 1
ATOM 755 C CA . TYR A 1 108 ? 14.801 11.620 -14.985 1.00 48.69 108 TYR A CA 1
ATOM 756 C C . TYR A 1 108 ? 13.693 10.825 -15.683 1.00 48.69 108 TYR A C 1
ATOM 758 O O . TYR A 1 108 ? 12.857 11.388 -16.388 1.00 48.69 108 TYR A O 1
ATOM 766 N N . VAL A 1 109 ? 13.761 9.498 -15.589 1.00 50.09 109 VAL A N 1
ATOM 767 C CA . VAL A 1 109 ? 12.708 8.621 -16.096 1.00 50.09 109 VAL A CA 1
ATOM 768 C C . VAL A 1 109 ? 11.639 8.561 -15.017 1.00 50.09 109 VAL A C 1
ATOM 770 O O . VAL A 1 109 ? 11.835 7.934 -13.980 1.00 50.09 109 VAL A O 1
ATOM 773 N N . ASP A 1 110 ? 10.520 9.235 -15.265 1.00 50.97 110 ASP A N 1
ATOM 774 C CA . ASP A 1 110 ? 9.288 9.056 -14.503 1.00 50.97 110 ASP A CA 1
ATOM 775 C C . ASP A 1 110 ? 8.752 7.643 -14.785 1.00 50.97 110 ASP A C 1
ATOM 777 O O . ASP A 1 110 ? 8.008 7.403 -15.743 1.00 50.97 110 ASP A O 1
ATOM 781 N N . ALA A 1 111 ? 9.241 6.680 -14.004 1.00 54.72 111 ALA A N 1
ATOM 782 C CA . ALA A 1 111 ? 8.855 5.280 -14.110 1.00 54.72 111 ALA A CA 1
ATOM 783 C C . ALA A 1 111 ? 7.350 5.102 -13.859 1.00 54.72 111 ALA A C 1
ATOM 785 O O . ALA A 1 111 ? 6.727 4.279 -14.531 1.00 54.72 111 ALA A O 1
ATOM 786 N N . ASP A 1 112 ? 6.755 5.925 -12.990 1.00 51.72 112 ASP A N 1
ATOM 787 C CA . ASP A 1 112 ? 5.318 5.919 -12.711 1.00 51.72 112 ASP A CA 1
ATOM 788 C C . ASP A 1 112 ? 4.524 6.420 -13.927 1.00 51.72 112 ASP A C 1
ATOM 790 O O . ASP A 1 112 ? 3.563 5.780 -14.357 1.00 51.72 112 ASP A O 1
ATOM 794 N N . GLY A 1 113 ? 4.964 7.505 -14.566 1.00 52.34 113 GLY A N 1
ATOM 795 C CA . GLY A 1 113 ? 4.349 8.041 -15.782 1.00 52.34 113 GLY A CA 1
ATOM 796 C C . GLY A 1 113 ? 4.466 7.121 -17.006 1.00 52.34 113 GLY A C 1
ATOM 797 O O . GLY A 1 113 ? 3.532 7.041 -17.811 1.00 52.34 113 GLY A O 1
ATOM 798 N N . LEU A 1 114 ? 5.580 6.394 -17.152 1.00 56.25 114 LEU A N 1
ATOM 799 C CA . LEU A 1 114 ? 5.770 5.383 -18.207 1.00 56.25 114 LEU A CA 1
ATOM 800 C C . LEU A 1 114 ? 4.950 4.119 -17.948 1.00 56.25 114 LEU A C 1
ATOM 802 O O . LEU A 1 114 ? 4.319 3.601 -18.872 1.00 56.25 114 LEU A O 1
ATOM 806 N N . PHE A 1 115 ? 4.898 3.663 -16.697 1.00 53.91 115 PHE A N 1
ATOM 807 C CA . PHE A 1 115 ? 4.012 2.582 -16.285 1.00 53.91 115 PHE A CA 1
ATOM 808 C C . PHE A 1 115 ? 2.552 2.947 -16.589 1.00 53.91 115 PHE A C 1
ATOM 810 O O . PHE A 1 115 ? 1.849 2.201 -17.269 1.00 53.91 115 PHE A O 1
ATOM 817 N N . ILE A 1 116 ? 2.120 4.157 -16.226 1.00 54.03 116 ILE A N 1
ATOM 818 C CA . ILE A 1 116 ? 0.770 4.655 -16.511 1.00 54.03 116 ILE A CA 1
ATOM 819 C C . ILE A 1 116 ? 0.504 4.744 -18.021 1.00 54.03 116 ILE A C 1
ATOM 821 O O . ILE A 1 116 ? -0.528 4.267 -18.485 1.00 54.03 116 ILE A O 1
ATOM 825 N N . LYS A 1 117 ? 1.417 5.302 -18.823 1.00 54.75 117 LYS A N 1
ATOM 826 C CA . LYS A 1 117 ? 1.186 5.488 -20.269 1.00 54.75 117 LYS A CA 1
ATOM 827 C C . LYS A 1 117 ? 1.115 4.193 -21.072 1.00 54.75 117 LYS A C 1
ATOM 829 O O . LYS A 1 117 ? 0.393 4.161 -22.066 1.00 54.75 117 LYS A O 1
ATOM 834 N N . VAL A 1 118 ? 1.865 3.162 -20.689 1.00 56.28 118 VAL A N 1
ATOM 835 C CA . VAL A 1 118 ? 1.960 1.925 -21.480 1.00 56.28 118 VAL A CA 1
ATOM 836 C C . VAL A 1 118 ? 1.042 0.830 -20.928 1.00 56.28 118 VAL A C 1
ATOM 838 O O . VAL A 1 118 ? 0.438 0.098 -21.709 1.00 56.28 118 VAL A O 1
ATOM 841 N N . PHE A 1 119 ? 0.862 0.749 -19.605 1.00 55.03 119 PHE A N 1
ATOM 842 C CA . PHE A 1 119 ? 0.087 -0.331 -18.985 1.00 55.03 119 PHE A CA 1
ATOM 843 C C . PHE A 1 119 ? -1.391 0.011 -18.794 1.00 55.03 119 PHE A C 1
ATOM 845 O O . PHE A 1 119 ? -2.236 -0.854 -19.027 1.00 55.03 119 PHE A O 1
ATOM 852 N N . ILE A 1 120 ? -1.736 1.250 -18.414 1.00 60.72 120 ILE A N 1
ATOM 853 C CA . ILE A 1 120 ? -3.127 1.628 -18.098 1.00 60.72 120 ILE A CA 1
ATOM 854 C C . ILE A 1 120 ? -4.073 1.466 -19.297 1.00 60.72 120 ILE A C 1
ATOM 856 O O . ILE A 1 120 ? -5.132 0.881 -19.086 1.00 60.72 120 ILE A O 1
ATOM 860 N N . PRO A 1 121 ? -3.747 1.887 -20.540 1.00 61.62 121 PRO A N 1
ATOM 861 C CA . PRO A 1 121 ? -4.668 1.727 -21.670 1.00 61.62 121 PRO A CA 1
ATOM 862 C C . PRO A 1 121 ? -5.028 0.264 -21.928 1.00 61.62 121 PRO A C 1
ATOM 864 O O . PRO A 1 121 ? -6.136 -0.043 -22.350 1.00 61.62 121 PRO A O 1
ATOM 867 N N . GLN A 1 122 ? -4.096 -0.646 -21.649 1.00 58.59 122 GLN A N 1
ATOM 868 C CA . GLN A 1 122 ? -4.280 -2.058 -21.937 1.00 58.59 122 GLN A CA 1
ATOM 869 C C . GLN A 1 122 ? -5.036 -2.806 -20.835 1.00 58.59 122 GLN A C 1
ATOM 871 O O . GLN A 1 122 ? -5.498 -3.899 -21.118 1.00 58.59 122 GLN A O 1
ATOM 876 N N . VAL A 1 123 ? -5.103 -2.298 -19.592 1.00 65.44 123 VAL A N 1
ATOM 877 C CA . VAL A 1 123 ? -5.969 -2.847 -18.514 1.00 65.44 123 VAL A CA 1
ATOM 878 C C . VAL A 1 123 ? -7.268 -2.046 -18.340 1.00 65.44 123 VAL A C 1
ATOM 880 O O . VAL A 1 123 ? -8.053 -2.306 -17.429 1.00 65.44 123 VAL A O 1
ATOM 883 N N . GLN A 1 124 ? -7.488 -1.010 -19.158 1.00 67.06 124 GLN A N 1
ATOM 884 C CA . GLN A 1 124 ? -8.664 -0.144 -19.055 1.00 67.06 124 GLN A CA 1
ATOM 885 C C . GLN A 1 124 ? -9.956 -0.882 -19.395 1.00 67.06 124 GLN A C 1
ATOM 887 O O . GLN A 1 124 ? -10.965 -0.628 -18.743 1.00 67.06 124 GLN A O 1
ATOM 892 N N . ALA A 1 125 ? -9.932 -1.786 -20.376 1.00 71.62 125 ALA A N 1
ATOM 893 C CA . ALA A 1 125 ? -11.108 -2.565 -20.750 1.00 71.62 125 ALA A CA 1
ATOM 894 C C . ALA A 1 125 ? -11.549 -3.471 -19.589 1.00 71.62 125 ALA A C 1
ATOM 896 O O . ALA A 1 125 ? -12.713 -3.467 -19.196 1.00 71.62 125 ALA A O 1
ATOM 897 N N . GLU A 1 126 ? -10.603 -4.165 -18.962 1.00 74.19 126 GLU A N 1
ATOM 898 C CA . GLU A 1 126 ? -10.853 -5.056 -17.830 1.00 74.19 126 GLU A CA 1
ATOM 899 C C . GLU A 1 126 ? -11.263 -4.269 -16.571 1.00 74.19 126 GLU A C 1
ATOM 901 O O . GLU A 1 126 ? -12.162 -4.680 -15.835 1.00 74.19 126 GLU A O 1
ATOM 906 N N . ARG A 1 127 ? -10.688 -3.077 -16.352 1.00 75.81 127 ARG A N 1
ATOM 907 C CA . ARG A 1 127 ? -11.126 -2.161 -15.283 1.00 75.81 127 ARG A CA 1
ATOM 908 C C . ARG A 1 127 ? -12.520 -1.587 -15.528 1.00 75.81 127 ARG A C 1
ATOM 910 O O . ARG A 1 127 ? -13.266 -1.417 -14.569 1.00 75.81 127 ARG A O 1
ATOM 917 N N . ALA A 1 128 ? -12.892 -1.308 -16.776 1.00 80.12 128 ALA A N 1
ATOM 918 C CA . ALA A 1 128 ? -14.234 -0.839 -17.109 1.00 80.12 128 ALA A CA 1
ATOM 919 C C . ALA A 1 128 ? -15.290 -1.896 -16.756 1.00 80.12 128 ALA A C 1
ATOM 921 O O . ALA A 1 128 ? -16.299 -1.555 -16.142 1.00 80.12 128 ALA A O 1
ATOM 922 N N . VAL A 1 129 ? -15.009 -3.174 -17.038 1.00 81.50 129 VAL A N 1
ATOM 923 C CA . VAL A 1 129 ? -15.875 -4.301 -16.647 1.00 81.50 129 VAL A CA 1
ATOM 924 C C . VAL A 1 129 ? -16.008 -4.395 -15.122 1.00 81.50 129 VAL A C 1
ATOM 926 O O . VAL A 1 129 ? -17.113 -4.546 -14.607 1.00 81.50 129 VAL A O 1
ATOM 929 N N . MET A 1 130 ? -14.913 -4.249 -14.371 1.00 83.75 130 MET A N 1
ATOM 930 C CA . MET A 1 130 ? -14.961 -4.238 -12.901 1.00 83.75 130 MET A CA 1
ATOM 931 C C . MET A 1 130 ? -15.842 -3.099 -12.357 1.00 83.75 130 MET A C 1
ATOM 933 O O . MET A 1 130 ? -16.668 -3.317 -11.467 1.00 83.75 130 MET A O 1
ATOM 937 N N . GLU A 1 131 ? -15.687 -1.886 -12.889 1.00 84.88 131 GLU A N 1
ATOM 938 C CA . GLU A 1 131 ? -16.478 -0.725 -12.468 1.00 84.88 131 GLU A CA 1
ATOM 939 C C . GLU A 1 131 ? -17.959 -0.862 -12.847 1.00 84.88 131 GLU A C 1
ATOM 941 O O . GLU A 1 131 ? -18.834 -0.460 -12.078 1.00 84.88 131 GLU A O 1
ATOM 946 N N . GLU A 1 132 ? -18.260 -1.495 -13.980 1.00 87.56 132 GLU A N 1
ATOM 947 C CA . GLU A 1 132 ? -19.626 -1.851 -14.362 1.00 87.56 132 GLU A CA 1
ATOM 948 C C . GLU A 1 132 ? -20.263 -2.811 -13.345 1.00 87.56 132 GLU A C 1
ATOM 950 O O . GLU A 1 132 ? -21.364 -2.545 -12.859 1.00 87.56 132 GLU A O 1
ATOM 955 N N . LYS A 1 133 ? -19.553 -3.871 -12.929 1.00 85.44 133 LYS A N 1
ATOM 956 C CA . LYS A 1 133 ? -20.061 -4.821 -11.920 1.00 85.44 133 LYS A CA 1
ATOM 957 C C . LYS A 1 133 ? -20.269 -4.170 -10.549 1.00 85.44 133 LYS A C 1
ATOM 959 O O . LYS A 1 133 ? -21.275 -4.435 -9.892 1.00 85.44 133 LYS A O 1
ATOM 964 N N . LYS A 1 134 ? -19.391 -3.249 -10.132 1.00 85.94 134 LYS A N 1
ATOM 965 C CA . LYS A 1 134 ? -19.589 -2.453 -8.900 1.00 85.94 134 LYS A CA 1
ATOM 966 C C . LYS A 1 134 ? -20.825 -1.553 -8.977 1.00 85.94 134 LYS A C 1
ATOM 968 O O . LYS A 1 134 ? -21.567 -1.433 -7.996 1.00 85.94 134 LYS A O 1
ATOM 973 N N . ARG A 1 135 ? -21.059 -0.924 -10.133 1.00 90.00 135 ARG A N 1
ATOM 974 C CA . ARG A 1 135 ? -22.267 -0.121 -10.368 1.00 90.00 135 ARG A CA 1
ATOM 975 C C . ARG A 1 135 ? -23.521 -0.982 -10.319 1.00 90.00 135 ARG A C 1
ATOM 977 O O . ARG A 1 135 ? -24.444 -0.612 -9.601 1.00 90.00 135 ARG A O 1
ATOM 984 N N . ALA A 1 136 ? -23.516 -2.143 -10.971 1.00 88.69 136 ALA A N 1
ATOM 985 C CA . ALA A 1 136 ? -24.633 -3.086 -10.940 1.00 88.69 136 ALA A CA 1
ATOM 986 C C . ALA A 1 136 ? -24.977 -3.531 -9.508 1.00 88.69 136 ALA A C 1
ATOM 988 O O . ALA A 1 136 ? -26.149 -3.584 -9.146 1.00 88.69 136 ALA A O 1
ATOM 989 N N . ILE A 1 137 ? -23.973 -3.770 -8.655 1.00 86.62 137 ILE A N 1
ATOM 990 C CA . ILE A 1 137 ? -24.193 -4.080 -7.232 1.00 86.62 137 ILE A CA 1
ATOM 991 C C . ILE A 1 137 ? -24.868 -2.913 -6.500 1.00 86.62 137 ILE A C 1
ATOM 993 O O . ILE A 1 137 ? -25.807 -3.118 -5.732 1.00 86.62 137 ILE A O 1
ATOM 997 N N . THR A 1 138 ? -24.399 -1.689 -6.736 1.00 89.62 138 THR A N 1
ATOM 998 C CA . THR A 1 138 ? -24.940 -0.487 -6.085 1.00 89.62 138 THR A CA 1
ATOM 999 C C . THR A 1 138 ? -26.375 -0.216 -6.541 1.00 89.62 138 THR A C 1
ATOM 1001 O O . THR A 1 138 ? -27.243 0.134 -5.739 1.00 89.62 138 THR A O 1
ATOM 1004 N N . GLU A 1 139 ? -26.651 -0.422 -7.826 1.00 92.25 139 GLU A N 1
ATOM 1005 C CA . GLU A 1 139 ? -27.991 -0.319 -8.395 1.00 92.25 139 GLU A CA 1
ATOM 1006 C C . GLU A 1 139 ? -28.922 -1.390 -7.822 1.00 92.25 139 GLU A C 1
ATOM 1008 O O . GLU A 1 139 ? -30.021 -1.065 -7.372 1.00 92.25 139 GLU A O 1
ATOM 1013 N N . LEU A 1 140 ? -28.463 -2.641 -7.734 1.00 90.12 140 LEU A N 1
ATOM 1014 C CA . LEU A 1 140 ? -29.209 -3.738 -7.122 1.00 90.12 140 LEU A CA 1
ATOM 1015 C C . LEU A 1 140 ? -29.569 -3.429 -5.656 1.00 90.12 140 LEU A C 1
ATOM 1017 O O . LEU A 1 140 ? -30.709 -3.625 -5.236 1.00 90.12 140 LEU A O 1
ATOM 1021 N N . GLN A 1 141 ? -28.631 -2.868 -4.887 1.00 87.38 141 GLN A N 1
ATOM 1022 C CA . GLN A 1 141 ? -28.885 -2.406 -3.517 1.00 87.38 141 GLN A CA 1
ATOM 1023 C C . GLN A 1 141 ? -29.921 -1.273 -3.469 1.00 87.38 141 GLN A C 1
ATOM 1025 O O . GLN A 1 141 ? -30.803 -1.280 -2.610 1.00 87.38 141 GLN A O 1
ATOM 1030 N N . SER A 1 142 ? -29.857 -0.321 -4.404 1.00 91.75 142 SER A N 1
ATOM 1031 C CA . SER A 1 142 ? -30.841 0.763 -4.506 1.00 91.75 142 SER A CA 1
ATOM 1032 C C . SER A 1 142 ? -32.245 0.236 -4.811 1.00 91.75 142 SER A C 1
ATOM 1034 O O . SER A 1 142 ? -33.205 0.649 -4.159 1.00 91.75 142 SER A O 1
ATOM 1036 N N . ARG A 1 143 ? -32.369 -0.713 -5.744 1.00 88.88 143 ARG A N 1
ATOM 1037 C CA . ARG A 1 143 ? -33.644 -1.358 -6.094 1.00 88.88 143 ARG A CA 1
ATOM 1038 C C . ARG A 1 143 ? -34.254 -2.095 -4.899 1.00 88.88 143 ARG A C 1
ATOM 1040 O O . ARG A 1 143 ? -35.454 -1.969 -4.664 1.00 88.88 143 ARG A O 1
ATOM 1047 N N . ARG A 1 144 ? -33.429 -2.756 -4.071 1.00 85.62 144 ARG A N 1
ATOM 1048 C CA . ARG A 1 144 ? -33.886 -3.369 -2.807 1.00 85.62 144 ARG A CA 1
ATOM 1049 C C . ARG A 1 144 ? -34.438 -2.330 -1.841 1.00 85.62 144 ARG A C 1
ATOM 1051 O O . ARG A 1 144 ? -35.494 -2.531 -1.253 1.00 85.62 144 ARG A O 1
ATOM 1058 N N . LEU A 1 145 ? -33.737 -1.210 -1.668 1.00 87.69 145 LEU A N 1
ATOM 1059 C CA . LEU A 1 145 ? -34.173 -0.133 -0.772 1.00 87.69 145 LEU A CA 1
ATOM 1060 C C . LEU A 1 145 ? -35.492 0.511 -1.219 1.00 87.69 145 LEU A C 1
ATOM 1062 O O . LEU A 1 145 ? -36.257 0.971 -0.376 1.00 87.69 145 LEU A O 1
ATOM 1066 N N . LYS A 1 146 ? -35.766 0.521 -2.527 1.00 91.62 146 LYS A N 1
ATOM 1067 C CA . LYS A 1 146 ? -37.034 0.984 -3.107 1.00 91.62 146 LYS A CA 1
ATOM 1068 C C . LYS A 1 146 ? -38.159 -0.057 -3.045 1.00 91.62 146 LYS A C 1
ATOM 1070 O O . LYS A 1 146 ? -39.287 0.275 -3.389 1.00 91.62 146 LYS A O 1
ATOM 1075 N N . GLY A 1 147 ? -37.868 -1.288 -2.616 1.00 88.31 147 GLY A N 1
ATOM 1076 C CA . GLY A 1 147 ? -38.831 -2.393 -2.593 1.00 88.31 147 GLY A CA 1
ATOM 1077 C C . GLY A 1 147 ? -39.190 -2.932 -3.982 1.00 88.31 147 GLY A C 1
ATOM 1078 O O . GLY A 1 147 ? -40.232 -3.552 -4.137 1.00 88.31 147 GLY A O 1
ATOM 1079 N N . GLU A 1 148 ? -38.357 -2.680 -4.998 1.00 90.94 148 GLU A N 1
ATOM 1080 C CA . GLU A 1 148 ? -38.586 -3.135 -6.381 1.00 90.94 148 GLU A CA 1
ATOM 1081 C C . GLU A 1 148 ? -38.173 -4.598 -6.610 1.00 90.94 148 GLU A C 1
ATOM 1083 O O . GLU A 1 148 ? -38.437 -5.147 -7.678 1.00 90.94 148 GLU A O 1
ATOM 1088 N N . ILE A 1 149 ? -37.474 -5.204 -5.647 1.00 89.81 149 ILE A N 1
ATOM 1089 C CA . ILE A 1 149 ? -36.996 -6.588 -5.692 1.00 89.81 149 ILE A CA 1
ATOM 1090 C C . ILE A 1 149 ? -37.186 -7.246 -4.325 1.00 89.81 149 ILE A C 1
ATOM 1092 O O . ILE A 1 149 ? -36.972 -6.611 -3.288 1.00 89.81 149 ILE A O 1
ATOM 1096 N N . GLU A 1 150 ? -37.558 -8.522 -4.342 1.00 88.69 150 GLU A N 1
ATOM 1097 C CA . GLU A 1 150 ? -37.701 -9.352 -3.145 1.00 88.69 150 GLU A CA 1
ATOM 1098 C C . GLU A 1 150 ? -36.329 -9.739 -2.568 1.00 88.69 150 GLU A C 1
ATOM 1100 O O . GLU A 1 150 ? -35.323 -9.799 -3.279 1.00 88.69 150 GLU A O 1
ATOM 1105 N N . GLU A 1 151 ? -36.277 -10.023 -1.266 1.00 83.25 151 GLU A N 1
ATOM 1106 C CA . GLU A 1 151 ? -35.030 -10.321 -0.538 1.00 83.25 151 GLU A CA 1
ATOM 1107 C C . GLU A 1 151 ? -34.293 -11.554 -1.094 1.00 83.25 151 GLU A C 1
ATOM 1109 O O . GLU A 1 151 ? -33.061 -11.562 -1.176 1.00 83.25 151 GLU A O 1
ATOM 1114 N N . ASP A 1 152 ? -35.033 -12.580 -1.518 1.00 86.62 152 ASP A N 1
ATOM 1115 C CA . ASP A 1 152 ? -34.456 -13.804 -2.082 1.00 86.62 152 ASP A CA 1
ATOM 1116 C C . ASP A 1 152 ? -33.856 -13.564 -3.475 1.00 86.62 152 ASP A C 1
ATOM 1118 O O . ASP A 1 152 ? -32.746 -14.017 -3.772 1.00 86.62 152 ASP A O 1
ATOM 1122 N N . GLU A 1 153 ? -34.544 -12.780 -4.309 1.00 87.81 153 GLU A N 1
ATOM 1123 C CA . GLU A 1 153 ? -34.067 -12.406 -5.641 1.00 87.81 153 GLU A CA 1
ATOM 1124 C C . GLU A 1 153 ? -32.851 -11.470 -5.552 1.00 87.81 153 GLU A C 1
ATOM 1126 O O . GLU A 1 153 ? -31.850 -11.676 -6.247 1.00 87.81 153 GLU A O 1
ATOM 1131 N N . PHE A 1 154 ? -32.887 -10.498 -4.631 1.00 89.50 154 PHE A N 1
ATOM 1132 C CA . PHE A 1 154 ? -31.745 -9.643 -4.304 1.00 89.50 154 PHE A CA 1
ATOM 1133 C C . PHE A 1 154 ? -30.522 -10.477 -3.926 1.00 89.50 154 PHE A C 1
ATOM 1135 O O . PHE A 1 154 ? -29.437 -10.270 -4.467 1.00 89.50 154 PHE A O 1
ATOM 1142 N N . ARG A 1 155 ? -30.694 -11.439 -3.018 1.00 87.06 155 ARG A N 1
ATOM 1143 C CA . ARG A 1 155 ? -29.610 -12.283 -2.512 1.00 87.06 155 ARG A CA 1
ATOM 1144 C C . ARG A 1 155 ? -28.964 -13.106 -3.621 1.00 87.06 155 ARG A C 1
ATOM 1146 O O . ARG A 1 155 ? -27.738 -13.137 -3.717 1.00 87.06 155 ARG A O 1
ATOM 1153 N N . GLN A 1 156 ? -29.772 -13.725 -4.479 1.00 88.50 156 GLN A N 1
ATOM 1154 C CA . GLN A 1 156 ? -29.268 -14.503 -5.607 1.00 88.50 156 GLN A CA 1
ATOM 1155 C C . GLN A 1 156 ? -28.485 -13.626 -6.595 1.00 88.50 156 GLN A C 1
ATOM 1157 O O . GLN A 1 156 ? -27.341 -13.949 -6.925 1.00 88.50 156 GLN A O 1
ATOM 1162 N N . GLN A 1 157 ? -29.061 -12.499 -7.027 1.00 85.75 157 GLN A N 1
ATOM 1163 C CA . GLN A 1 157 ? -28.402 -11.588 -7.972 1.00 85.75 157 GLN A CA 1
ATOM 1164 C C . GLN A 1 157 ? -27.132 -10.970 -7.375 1.00 85.75 157 GLN A C 1
ATOM 1166 O O . GLN A 1 157 ? -26.126 -10.818 -8.066 1.00 85.75 157 GLN A O 1
ATOM 1171 N N . TYR A 1 158 ? -27.141 -10.677 -6.075 1.00 86.06 158 TYR A N 1
ATOM 1172 C CA . TYR A 1 158 ? -25.990 -10.132 -5.368 1.00 86.06 158 TYR A CA 1
ATOM 1173 C C . TYR A 1 158 ? -24.827 -11.128 -5.297 1.00 86.06 158 TYR A C 1
ATOM 1175 O O . TYR A 1 158 ? -23.680 -10.731 -5.499 1.00 86.06 158 TYR A O 1
ATOM 1183 N N . TYR A 1 159 ? -25.088 -12.419 -5.063 1.00 87.12 159 TYR A N 1
ATOM 1184 C CA . TYR A 1 159 ? -24.034 -13.439 -5.089 1.00 87.12 159 TYR A CA 1
ATOM 1185 C C . TYR A 1 159 ? -23.440 -13.632 -6.483 1.00 87.12 159 TYR A C 1
ATOM 1187 O O . TYR A 1 159 ? -22.219 -13.695 -6.612 1.00 87.12 159 TYR A O 1
ATOM 1195 N N . VAL A 1 160 ? -24.279 -13.671 -7.522 1.00 88.69 160 VAL A N 1
ATOM 1196 C CA . VAL A 1 160 ? -23.803 -13.773 -8.911 1.00 88.69 160 VAL A CA 1
ATOM 1197 C C . VAL A 1 160 ? -22.917 -12.578 -9.259 1.00 88.69 160 VAL A C 1
ATOM 1199 O O . VAL A 1 160 ? -21.785 -12.764 -9.698 1.00 88.69 160 VAL A O 1
ATOM 1202 N N . LEU A 1 161 ? -23.369 -11.355 -8.971 1.00 88.38 161 LEU A N 1
ATOM 1203 C CA . LEU A 1 161 ? -22.587 -10.145 -9.234 1.00 88.38 161 LEU A CA 1
ATOM 1204 C C . LEU A 1 161 ? -21.282 -10.085 -8.432 1.00 88.38 161 LEU A C 1
ATOM 1206 O O . LEU A 1 161 ? -20.289 -9.560 -8.931 1.00 88.38 161 LEU A O 1
ATOM 1210 N N . GLN A 1 162 ? -21.252 -10.621 -7.209 1.00 81.62 162 GLN A N 1
ATOM 1211 C CA . GLN A 1 162 ? -20.013 -10.718 -6.436 1.00 81.62 162 GLN A CA 1
ATOM 1212 C C . GLN A 1 162 ? -19.013 -11.694 -7.056 1.00 81.62 162 GLN A C 1
ATOM 1214 O O . GLN A 1 162 ? -17.827 -11.374 -7.128 1.00 81.62 162 GLN A O 1
ATOM 1219 N N . VAL A 1 163 ? -19.474 -12.856 -7.526 1.00 87.19 163 VAL A N 1
ATOM 1220 C CA . VAL A 1 163 ? -18.615 -13.823 -8.226 1.00 87.19 163 VAL A CA 1
ATOM 1221 C C . VAL A 1 163 ? -18.097 -13.224 -9.533 1.00 87.19 163 VAL A C 1
ATOM 1223 O O . VAL A 1 163 ? -16.906 -13.313 -9.819 1.00 87.19 163 VAL A O 1
ATOM 1226 N N . GLU A 1 164 ? -18.952 -12.544 -10.297 1.00 84.19 164 GLU A N 1
ATOM 1227 C CA . GLU A 1 164 ? -18.551 -11.863 -11.532 1.00 84.19 164 GLU A CA 1
ATOM 1228 C C . GLU A 1 164 ? -17.565 -10.715 -11.282 1.00 84.19 164 GLU A C 1
ATOM 1230 O O . GLU A 1 164 ? -16.622 -10.533 -12.052 1.00 84.19 164 GLU A O 1
ATOM 1235 N N . LEU A 1 165 ? -17.750 -9.949 -10.202 1.00 85.69 165 LEU A N 1
ATOM 1236 C CA . LEU A 1 165 ? -16.805 -8.912 -9.791 1.00 85.69 165 LEU A CA 1
ATOM 1237 C C . LEU A 1 165 ? -15.452 -9.522 -9.411 1.00 85.69 165 LEU A C 1
ATOM 1239 O O . LEU A 1 165 ? -14.418 -8.991 -9.810 1.00 85.69 165 LEU A O 1
ATOM 1243 N N . LEU A 1 166 ? -15.454 -10.625 -8.662 1.00 86.62 166 LEU A N 1
ATOM 1244 C CA . LEU A 1 166 ? -14.233 -11.323 -8.267 1.00 86.62 166 LEU A CA 1
ATOM 1245 C C . LEU A 1 166 ? -13.503 -11.894 -9.488 1.00 86.62 166 LEU A C 1
ATOM 1247 O O . LEU A 1 166 ? -12.292 -11.730 -9.615 1.00 86.62 166 LEU A O 1
ATOM 1251 N N . GLN A 1 167 ? -14.241 -12.476 -10.434 1.00 82.69 167 GLN A N 1
ATOM 1252 C CA . GLN A 1 167 ? -13.694 -12.934 -11.709 1.00 82.69 167 GLN A CA 1
ATOM 1253 C C . GLN A 1 167 ? -13.104 -11.773 -12.522 1.00 82.69 167 GLN A C 1
ATOM 1255 O O . GLN A 1 167 ? -12.037 -11.909 -13.118 1.00 82.69 167 GLN A O 1
ATOM 1260 N N . ALA A 1 168 ? -13.773 -10.618 -12.544 1.00 82.69 168 ALA A N 1
ATOM 1261 C CA . ALA A 1 168 ? -13.264 -9.430 -13.221 1.00 82.69 168 ALA A CA 1
ATOM 1262 C C . ALA A 1 168 ? -11.977 -8.905 -12.562 1.00 82.69 168 ALA A C 1
ATOM 1264 O O . ALA A 1 168 ? -11.037 -8.561 -13.274 1.00 82.69 168 ALA A O 1
ATOM 1265 N N . GLN A 1 169 ? -11.906 -8.882 -11.226 1.00 81.00 169 GLN A N 1
ATOM 1266 C CA . GLN A 1 169 ? -10.690 -8.520 -10.485 1.00 81.00 169 GLN A CA 1
ATOM 1267 C C . GLN A 1 169 ? -9.539 -9.472 -10.812 1.00 81.00 169 GLN A C 1
ATOM 1269 O O . GLN A 1 169 ? -8.471 -9.023 -11.214 1.00 81.00 169 GLN A O 1
ATOM 1274 N N . TYR A 1 170 ? -9.800 -10.777 -10.762 1.00 82.81 170 TYR A N 1
ATOM 1275 C CA . TYR A 1 170 ? -8.833 -11.802 -11.139 1.00 82.81 170 TYR A CA 1
ATOM 1276 C C . TYR A 1 170 ? -8.299 -11.610 -12.569 1.00 82.81 170 TYR A C 1
ATOM 1278 O O . TYR A 1 170 ? -7.092 -11.653 -12.802 1.00 82.81 170 TYR A O 1
ATOM 1286 N N . ASN A 1 171 ? -9.184 -11.334 -13.531 1.00 82.81 171 ASN A N 1
ATOM 1287 C CA . ASN A 1 171 ? -8.790 -11.091 -14.920 1.00 82.81 171 ASN A CA 1
ATOM 1288 C C . ASN A 1 171 ? -7.927 -9.824 -15.068 1.00 82.81 171 ASN A C 1
ATOM 1290 O O . ASN A 1 171 ? -6.977 -9.819 -15.852 1.00 82.81 171 ASN A O 1
ATOM 1294 N N . VAL A 1 172 ? -8.235 -8.755 -14.320 1.00 82.69 172 VAL A N 1
ATOM 1295 C CA . VAL A 1 172 ? -7.411 -7.534 -14.280 1.00 82.69 172 VAL A CA 1
ATOM 1296 C C . VAL A 1 172 ? -6.017 -7.848 -13.739 1.00 82.69 172 VAL A C 1
ATOM 1298 O O . VAL A 1 172 ? -5.028 -7.428 -14.342 1.00 82.69 172 VAL A O 1
ATOM 1301 N N . ASP A 1 173 ? -5.935 -8.598 -12.642 1.00 81.50 173 ASP A N 1
ATOM 1302 C CA . ASP A 1 173 ? -4.671 -8.936 -11.98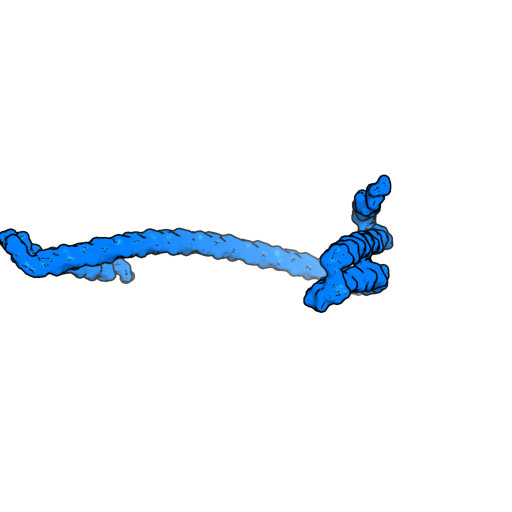6 1.00 81.50 173 ASP A CA 1
ATOM 1303 C C . ASP A 1 173 ? -3.808 -9.847 -12.868 1.00 81.50 173 ASP A C 1
ATOM 1305 O O . ASP A 1 173 ? -2.613 -9.596 -13.026 1.00 81.50 173 ASP A O 1
ATOM 1309 N N . MET A 1 174 ? -4.414 -10.826 -13.547 1.00 82.94 174 MET A N 1
ATOM 1310 C CA . MET A 1 174 ? -3.727 -11.667 -14.537 1.00 82.94 174 MET A CA 1
ATOM 1311 C C . MET A 1 174 ? -3.232 -10.873 -15.745 1.00 82.94 174 MET A C 1
ATOM 1313 O O . MET A 1 174 ? -2.081 -11.015 -16.153 1.00 82.94 174 MET A O 1
ATOM 1317 N N . SER A 1 175 ? -4.063 -9.978 -16.284 1.00 81.88 175 SER A N 1
ATOM 1318 C CA . SER A 1 175 ? -3.680 -9.080 -17.383 1.00 81.88 175 SER A CA 1
ATOM 1319 C C . SER A 1 175 ? -2.525 -8.155 -16.974 1.00 81.88 175 SER A C 1
ATOM 1321 O O . SER A 1 175 ? -1.620 -7.884 -17.766 1.00 81.88 175 SER A O 1
ATOM 1323 N N . MET A 1 176 ? -2.512 -7.686 -15.724 1.00 80.06 176 MET A N 1
ATOM 1324 C CA . MET A 1 176 ? -1.425 -6.877 -15.172 1.00 80.06 176 MET A CA 1
ATOM 1325 C C . MET A 1 176 ? -0.139 -7.693 -15.008 1.00 80.06 176 MET A C 1
ATOM 1327 O O . MET A 1 176 ? 0.939 -7.215 -15.368 1.00 80.06 176 MET A O 1
ATOM 1331 N N . LEU A 1 177 ? -0.251 -8.923 -14.516 1.00 82.06 177 LEU A N 1
ATOM 1332 C CA . LEU A 1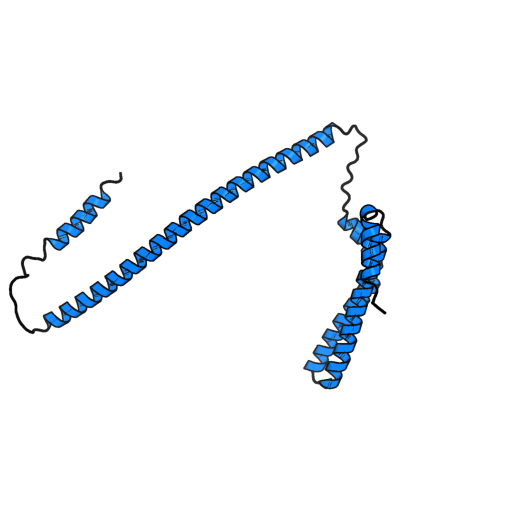 177 ? 0.871 -9.825 -14.298 1.00 82.06 177 LEU A CA 1
ATOM 1333 C C . LEU A 1 177 ? 1.522 -10.269 -15.615 1.00 82.06 177 LEU A C 1
ATOM 1335 O O . LEU A 1 177 ? 2.742 -10.165 -15.748 1.00 82.06 177 LEU A O 1
ATOM 1339 N N . ASP A 1 178 ? 0.727 -10.612 -16.630 1.00 81.56 178 ASP A N 1
ATOM 1340 C CA . ASP A 1 178 ? 1.213 -10.922 -17.983 1.00 81.56 178 ASP A CA 1
ATOM 1341 C C . ASP A 1 178 ? 1.991 -9.745 -18.594 1.00 81.56 178 ASP A C 1
ATOM 1343 O O . ASP A 1 178 ? 3.034 -9.927 -19.229 1.00 81.56 178 ASP A O 1
ATOM 1347 N N . LYS A 1 179 ? 1.541 -8.511 -18.347 1.00 76.38 179 LYS A N 1
ATOM 1348 C CA . LYS A 1 179 ? 2.241 -7.305 -18.810 1.00 76.38 179 LYS A CA 1
ATOM 1349 C C . LYS A 1 179 ? 3.523 -7.038 -18.031 1.00 76.38 179 LYS A C 1
ATOM 1351 O O . LYS A 1 179 ? 4.494 -6.564 -18.621 1.00 76.38 179 LYS A O 1
ATOM 1356 N N . MET A 1 180 ? 3.546 -7.320 -16.727 1.00 77.62 180 MET A N 1
ATOM 1357 C CA . MET A 1 180 ? 4.774 -7.222 -15.935 1.00 77.62 180 MET A CA 1
ATOM 1358 C C . MET A 1 180 ? 5.812 -8.227 -16.446 1.00 77.62 180 MET A C 1
ATOM 1360 O O . MET A 1 180 ? 6.941 -7.826 -16.708 1.00 77.62 180 MET A O 1
ATOM 1364 N N . ILE A 1 181 ? 5.417 -9.477 -16.715 1.00 80.81 181 ILE A N 1
ATOM 1365 C CA . ILE A 1 181 ? 6.290 -10.510 -17.306 1.00 80.81 181 ILE A CA 1
ATOM 1366 C C . ILE A 1 181 ? 6.828 -10.086 -18.683 1.00 80.81 181 ILE A C 1
ATOM 1368 O O . ILE A 1 181 ? 8.002 -10.305 -18.988 1.00 80.81 181 ILE A O 1
ATOM 1372 N N . ALA A 1 182 ? 5.985 -9.480 -19.525 1.00 79.38 182 ALA A N 1
ATOM 1373 C CA . ALA A 1 182 ? 6.366 -9.037 -20.868 1.00 79.38 182 ALA A CA 1
ATOM 1374 C C . ALA A 1 182 ? 7.253 -7.776 -20.882 1.00 79.38 182 ALA A C 1
ATOM 1376 O O . ALA A 1 182 ? 7.833 -7.437 -21.917 1.00 79.38 182 ALA A O 1
ATOM 1377 N N . SER A 1 183 ? 7.356 -7.060 -19.761 1.00 76.75 183 SER A N 1
ATOM 1378 C CA . SER A 1 183 ? 8.059 -5.783 -19.689 1.00 76.75 183 SER A CA 1
ATOM 1379 C C . SER A 1 183 ? 9.552 -5.947 -19.377 1.00 76.75 183 SER A C 1
ATOM 1381 O O . SER A 1 183 ? 9.912 -6.591 -18.388 1.00 76.75 183 SER A O 1
ATOM 1383 N N . PRO A 1 184 ? 10.448 -5.277 -20.132 1.00 71.81 184 PRO A N 1
ATOM 1384 C CA . PRO A 1 184 ? 11.888 -5.294 -19.861 1.00 71.81 184 PRO A CA 1
ATOM 1385 C C . PRO A 1 184 ? 12.260 -4.780 -18.462 1.00 71.81 184 PRO A C 1
ATOM 1387 O O . PRO A 1 184 ? 13.282 -5.183 -17.912 1.00 71.81 184 PRO A O 1
ATOM 1390 N N . GLY A 1 185 ? 11.431 -3.908 -17.871 1.00 71.75 185 GLY A N 1
ATOM 1391 C CA . GLY A 1 185 ? 11.664 -3.336 -16.541 1.00 71.75 185 GLY A CA 1
ATOM 1392 C C . GLY A 1 185 ? 11.561 -4.349 -15.397 1.00 71.75 185 GLY A C 1
ATOM 1393 O O . GLY A 1 185 ? 12.128 -4.120 -14.333 1.00 71.75 185 GLY A O 1
ATOM 1394 N N . PHE A 1 186 ? 10.899 -5.485 -15.627 1.00 75.38 186 PHE A N 1
ATOM 1395 C CA . PHE A 1 186 ? 10.742 -6.564 -14.649 1.00 75.38 186 PHE A CA 1
ATOM 1396 C C . PHE A 1 186 ? 11.544 -7.816 -15.026 1.00 75.38 186 PHE A C 1
ATOM 1398 O O . PHE A 1 186 ? 11.319 -8.878 -14.456 1.00 75.38 186 PHE A O 1
ATOM 1405 N N . ALA A 1 187 ? 12.510 -7.715 -15.948 1.00 74.81 187 ALA A N 1
ATOM 1406 C CA . ALA A 1 187 ? 13.277 -8.865 -16.437 1.00 74.81 187 ALA A CA 1
ATOM 1407 C C . ALA A 1 187 ? 13.933 -9.693 -15.313 1.00 74.81 187 ALA A C 1
ATOM 1409 O O . ALA A 1 187 ? 13.952 -10.918 -15.385 1.00 74.81 187 ALA A O 1
ATOM 1410 N N . ASN A 1 188 ? 14.404 -9.037 -14.247 1.00 77.81 188 ASN A N 1
ATOM 1411 C CA . ASN A 1 188 ? 15.020 -9.697 -13.088 1.00 77.81 188 ASN A CA 1
ATOM 1412 C C . ASN A 1 188 ? 14.012 -10.413 -12.173 1.00 77.81 188 ASN A C 1
ATOM 1414 O O . ASN A 1 188 ? 14.413 -11.261 -11.389 1.00 77.81 188 ASN A O 1
ATOM 1418 N N . LEU A 1 189 ? 12.729 -10.057 -12.260 1.00 82.75 189 LEU A N 1
ATOM 1419 C CA . LEU A 1 189 ? 11.628 -10.634 -11.480 1.00 82.75 189 LEU A CA 1
ATOM 1420 C C . LEU A 1 189 ? 10.761 -11.567 -12.331 1.00 82.75 189 LEU A C 1
ATOM 1422 O O . LEU A 1 189 ? 9.748 -12.072 -11.864 1.00 82.75 189 LEU A O 1
ATOM 1426 N N . LYS A 1 190 ? 11.134 -11.788 -13.595 1.00 79.12 190 LYS A N 1
ATOM 1427 C CA . LYS A 1 190 ? 10.317 -12.523 -14.557 1.00 79.12 190 LYS A CA 1
ATOM 1428 C C . LYS A 1 190 ? 10.022 -13.952 -14.094 1.00 79.12 190 LYS A C 1
ATOM 1430 O O . LYS A 1 190 ? 8.874 -14.362 -14.158 1.00 79.12 190 LYS A O 1
ATOM 1435 N N . ALA A 1 191 ? 11.029 -14.660 -13.581 1.00 82.06 191 ALA A N 1
ATOM 1436 C CA . ALA A 1 191 ? 10.868 -16.020 -13.065 1.00 82.06 191 ALA A CA 1
ATOM 1437 C C . ALA A 1 191 ? 9.924 -16.073 -11.848 1.00 82.06 191 ALA A C 1
ATOM 1439 O O . ALA A 1 191 ? 9.064 -16.945 -11.767 1.00 82.06 191 ALA A O 1
ATOM 1440 N N . ASP A 1 192 ? 10.032 -15.102 -10.934 1.00 83.56 192 ASP A N 1
ATOM 1441 C CA . ASP A 1 192 ? 9.152 -15.006 -9.763 1.00 83.56 192 ASP A CA 1
ATOM 1442 C C . ASP A 1 192 ? 7.710 -14.661 -10.167 1.00 83.56 192 ASP A C 1
ATOM 1444 O O . ASP A 1 192 ? 6.754 -15.202 -9.614 1.00 83.56 192 ASP A O 1
ATOM 1448 N N . LEU A 1 193 ? 7.541 -13.784 -11.161 1.00 83.81 193 LEU A N 1
ATOM 1449 C CA . LEU A 1 193 ? 6.236 -13.424 -11.713 1.00 83.81 193 LEU A CA 1
ATOM 1450 C C . LEU A 1 193 ? 5.599 -14.589 -12.482 1.00 83.81 193 LEU A C 1
ATOM 1452 O O . LEU A 1 193 ? 4.398 -14.802 -12.356 1.00 83.81 193 LEU A O 1
ATOM 1456 N N . GLU A 1 194 ? 6.376 -15.366 -13.238 1.00 83.88 194 GLU A N 1
ATOM 1457 C CA . GLU A 1 194 ? 5.906 -16.589 -13.903 1.00 83.88 194 GLU A CA 1
ATOM 1458 C C . GLU A 1 194 ? 5.429 -17.623 -12.874 1.00 83.88 194 GLU A C 1
ATOM 1460 O O . GLU A 1 194 ? 4.319 -18.139 -13.002 1.00 83.88 194 GLU A O 1
ATOM 1465 N N . HIS A 1 195 ? 6.178 -17.829 -11.788 1.00 85.44 195 HIS A N 1
ATOM 1466 C CA . HIS A 1 195 ? 5.722 -18.670 -10.680 1.00 85.44 195 HIS A CA 1
ATOM 1467 C C . HIS A 1 195 ? 4.461 -18.134 -9.997 1.00 85.44 195 HIS A C 1
ATOM 1469 O O . HIS A 1 195 ? 3.565 -18.908 -9.662 1.00 85.44 195 HIS A O 1
ATOM 1475 N N . LEU A 1 196 ? 4.355 -16.818 -9.804 1.00 82.50 196 LEU A N 1
ATOM 1476 C CA . LEU A 1 196 ? 3.156 -16.207 -9.233 1.00 82.50 196 LEU A CA 1
ATOM 1477 C C . LEU A 1 196 ? 1.940 -16.395 -10.154 1.00 82.50 196 LEU A C 1
ATOM 1479 O O . LEU A 1 196 ? 0.848 -16.666 -9.661 1.00 82.50 196 LEU A O 1
ATOM 1483 N N . ARG A 1 197 ? 2.127 -16.321 -11.480 1.00 80.69 197 ARG A N 1
ATOM 1484 C CA . ARG A 1 197 ? 1.091 -16.636 -12.478 1.00 80.69 197 ARG A CA 1
ATOM 1485 C C . ARG A 1 197 ? 0.594 -18.069 -12.339 1.00 80.69 197 ARG A C 1
ATOM 1487 O O . ARG A 1 197 ? -0.609 -18.302 -12.347 1.00 80.69 197 ARG A O 1
ATOM 1494 N N . GLU A 1 198 ? 1.523 -19.015 -12.233 1.00 82.19 198 GLU A N 1
ATOM 1495 C CA . GLU A 1 198 ? 1.229 -20.446 -12.120 1.00 82.19 198 GLU A CA 1
ATOM 1496 C C . GLU A 1 198 ? 0.499 -20.772 -10.815 1.00 82.19 198 GLU A C 1
ATOM 1498 O O . GLU A 1 198 ? -0.433 -21.569 -10.818 1.00 82.19 198 GLU A O 1
ATOM 1503 N N . GLN A 1 199 ? 0.881 -20.125 -9.711 1.00 78.88 199 GLN A N 1
ATOM 1504 C CA . GLN A 1 199 ? 0.226 -20.291 -8.409 1.00 78.88 199 GLN A CA 1
ATOM 1505 C C . GLN A 1 199 ? -1.152 -19.635 -8.345 1.00 78.88 199 GLN A C 1
ATOM 1507 O O . GLN A 1 199 ? -2.030 -20.117 -7.633 1.00 78.88 199 GLN A O 1
ATOM 1512 N N . ALA A 1 200 ? -1.328 -18.517 -9.047 1.00 72.25 200 ALA A N 1
ATOM 1513 C CA . ALA A 1 200 ? -2.592 -17.804 -9.090 1.00 72.25 200 ALA A CA 1
ATOM 1514 C C . ALA A 1 200 ? -3.550 -18.359 -10.157 1.00 72.25 200 ALA A C 1
ATOM 1516 O O . ALA A 1 200 ? -4.725 -18.005 -10.132 1.00 72.25 200 ALA A O 1
ATOM 1517 N N . ALA A 1 201 ? -3.102 -19.252 -11.049 1.00 70.25 201 ALA A N 1
ATOM 1518 C CA . ALA A 1 201 ? -4.003 -19.988 -11.928 1.00 70.25 201 ALA A CA 1
ATOM 1519 C C . ALA A 1 201 ? -5.037 -20.757 -11.081 1.00 70.25 201 ALA A C 1
ATOM 1521 O O . ALA A 1 201 ? -4.665 -21.376 -10.080 1.00 70.25 201 ALA A O 1
ATOM 1522 N N . PRO A 1 202 ? -6.336 -20.723 -11.436 1.00 63.53 202 PRO A N 1
ATOM 1523 C CA . PRO A 1 202 ? -7.351 -21.417 -10.663 1.00 63.53 202 PRO A CA 1
ATOM 1524 C C . PRO A 1 202 ? -6.996 -22.901 -10.612 1.00 63.53 202 PRO A C 1
ATOM 1526 O O . PRO A 1 202 ? -6.745 -23.515 -11.650 1.00 63.53 202 PRO A O 1
ATOM 1529 N N . ALA A 1 203 ? -6.976 -23.466 -9.404 1.00 56.12 203 ALA A N 1
ATOM 1530 C CA . ALA A 1 203 ? -6.945 -24.907 -9.221 1.00 56.12 203 ALA A CA 1
ATOM 1531 C C . ALA A 1 203 ? -8.218 -25.472 -9.867 1.00 56.12 203 ALA A C 1
ATOM 1533 O O . ALA A 1 203 ? -9.304 -25.360 -9.297 1.00 56.12 203 ALA A O 1
ATOM 1534 N N . MET A 1 204 ? -8.090 -25.963 -11.100 1.00 41.94 204 MET A N 1
ATOM 1535 C CA . MET A 1 204 ? -9.131 -26.748 -11.761 1.00 41.94 204 MET A CA 1
ATOM 1536 C C . MET A 1 204 ? -9.186 -28.148 -11.165 1.00 41.94 204 MET A C 1
ATOM 1538 O O . MET A 1 204 ? -8.101 -28.715 -10.897 1.00 41.94 204 MET A O 1
#

pLDDT: mean 72.44, std 17.04, range [32.72, 93.0]

Foldseek 3Di:
DPPPVVVVVVCVVVVVVVPPCPVPDDDDDDDPVVVVVVVVVVVVVVVVVVVVVVVVVVVVVVVVVVVVVVVVVVVVVVVVVVVVVVVVVVVVVVVVVVPDDPPPPPDPPPPVVVCCVPPVVQLVVLVVQLVVLVVVLVVLVVCVVVVVDDPVRSVVVNVVSVVSNVVSVLVSVLSNLVVLLVDPVNVVCNVVSVVVNVVSPDPD